Protein AF-A0A3N8FSU1-F1 (afdb_monomer)

Radius of gyration: 19.48 Å; Cα contacts (8 Å, |Δi|>4): 369; chains: 1; bounding box: 40×38×64 Å

pLDDT: mean 91.89, std 11.6, range [39.78, 98.88]

Structure (mmCIF, N/CA/C/O backbone):
data_AF-A0A3N8FSU1-F1
#
_entry.id   AF-A0A3N8FSU1-F1
#
loop_
_atom_site.group_PDB
_atom_site.id
_atom_site.type_symbol
_atom_site.label_atom_id
_atom_site.label_alt_id
_atom_site.label_comp_id
_atom_site.label_asym_id
_atom_site.label_entity_id
_atom_site.label_seq_id
_atom_site.pdbx_PDB_ins_code
_atom_site.Cartn_x
_atom_site.Cartn_y
_atom_site.Cartn_z
_atom_site.occupancy
_atom_site.B_iso_or_equiv
_atom_site.auth_seq_id
_atom_site.auth_comp_id
_atom_site.auth_asym_id
_atom_site.auth_atom_id
_atom_site.pdbx_PDB_model_num
ATOM 1 N N . MET A 1 1 ? -17.462 15.036 1.387 1.00 96.31 1 MET A N 1
ATOM 2 C CA . MET A 1 1 ? -16.362 14.296 0.731 1.00 96.31 1 MET A CA 1
ATOM 3 C C . MET A 1 1 ? -16.755 13.910 -0.691 1.00 96.31 1 MET A C 1
ATOM 5 O O . MET A 1 1 ? -17.899 13.519 -0.886 1.00 96.31 1 MET A O 1
ATOM 9 N N . ARG A 1 2 ? -15.842 14.005 -1.669 1.00 97.50 2 ARG A N 1
ATOM 10 C CA . ARG A 1 2 ? -16.008 13.385 -2.999 1.00 97.50 2 ARG A CA 1
ATOM 11 C C . ARG A 1 2 ? -15.334 12.015 -3.010 1.00 97.50 2 ARG A C 1
ATOM 13 O O . ARG A 1 2 ? -14.252 11.876 -2.447 1.00 97.50 2 ARG A O 1
ATOM 20 N N . TYR A 1 3 ? -15.951 11.039 -3.673 1.00 98.06 3 TYR A N 1
ATOM 21 C CA . TYR A 1 3 ? -15.395 9.695 -3.840 1.00 98.06 3 TYR A CA 1
ATOM 22 C C . TYR A 1 3 ? -15.077 9.431 -5.309 1.00 98.06 3 TYR A C 1
ATOM 24 O O . TYR A 1 3 ? -15.878 9.748 -6.190 1.00 98.06 3 TYR A O 1
ATOM 32 N N . ARG A 1 4 ? -13.906 8.856 -5.579 1.00 96.88 4 ARG A N 1
ATOM 33 C CA . ARG A 1 4 ? -13.397 8.597 -6.931 1.00 96.88 4 ARG A CA 1
ATOM 34 C C . ARG A 1 4 ? -13.002 7.135 -7.055 1.00 96.88 4 ARG A C 1
ATOM 36 O O . ARG A 1 4 ? -12.568 6.528 -6.081 1.00 96.88 4 ARG A O 1
ATOM 43 N N . ARG A 1 5 ? -13.154 6.569 -8.252 1.00 96.62 5 ARG A N 1
ATOM 44 C CA . ARG A 1 5 ? -12.634 5.225 -8.526 1.00 96.62 5 ARG A CA 1
ATOM 45 C C . ARG A 1 5 ? -11.111 5.232 -8.453 1.00 96.62 5 ARG A C 1
ATOM 47 O O . ARG A 1 5 ? -10.481 6.167 -8.950 1.00 96.62 5 ARG A O 1
ATOM 54 N N . LEU A 1 6 ? -10.541 4.190 -7.859 1.00 95.31 6 LEU A N 1
ATOM 55 C CA . LEU A 1 6 ? -9.102 3.986 -7.835 1.00 95.31 6 LEU A CA 1
ATOM 56 C C . LEU A 1 6 ? -8.651 3.389 -9.170 1.00 95.31 6 LEU A C 1
ATOM 58 O O . LEU A 1 6 ? -8.835 2.196 -9.431 1.00 95.31 6 LEU A O 1
ATOM 62 N N . GLY A 1 7 ? -8.115 4.242 -10.040 1.00 89.75 7 GLY A N 1
ATOM 63 C CA . GLY A 1 7 ? -7.755 3.855 -11.400 1.00 89.75 7 GLY A CA 1
ATOM 64 C C . GLY A 1 7 ? -8.957 3.284 -12.159 1.00 89.75 7 GLY A C 1
ATOM 65 O O . GLY A 1 7 ? -10.044 3.866 -12.165 1.00 89.75 7 GLY A O 1
ATOM 66 N N . ARG A 1 8 ? -8.764 2.123 -12.794 1.00 89.56 8 ARG A N 1
ATOM 67 C CA . ARG A 1 8 ? -9.820 1.389 -13.516 1.00 89.56 8 ARG A CA 1
ATOM 68 C C . ARG A 1 8 ? -10.568 0.370 -12.637 1.00 89.56 8 ARG A C 1
ATOM 70 O O . ARG A 1 8 ? -11.430 -0.338 -13.148 1.00 89.56 8 ARG A O 1
ATOM 77 N N . SER A 1 9 ? -10.256 0.282 -11.341 1.00 94.69 9 SER A N 1
ATOM 78 C CA . SER A 1 9 ? -10.929 -0.650 -10.427 1.00 94.69 9 SER A CA 1
ATOM 79 C C . SER A 1 9 ? -12.352 -0.192 -10.065 1.00 94.69 9 SER A C 1
ATOM 81 O O . SER A 1 9 ? -12.744 0.958 -10.287 1.00 94.69 9 SER A O 1
ATOM 83 N N . GLY A 1 10 ? -13.135 -1.104 -9.480 1.00 96.50 10 GLY A N 1
ATOM 84 C CA . GLY A 1 10 ? -14.444 -0.786 -8.900 1.00 96.50 10 GLY A CA 1
ATOM 85 C C . GLY A 1 10 ? -14.368 -0.096 -7.532 1.00 96.50 10 GLY A C 1
ATOM 86 O O . GLY A 1 10 ? -15.385 0.404 -7.055 1.00 96.50 10 GLY A O 1
ATOM 87 N N . LEU A 1 11 ? -13.185 -0.052 -6.906 1.00 97.19 11 LEU A N 1
ATOM 88 C CA . LEU A 1 11 ? -12.988 0.495 -5.567 1.00 97.19 11 LEU A CA 1
ATOM 89 C C . LEU A 1 11 ? -13.128 2.020 -5.575 1.00 97.19 11 LEU A C 1
ATOM 91 O O . LEU A 1 11 ? -12.488 2.696 -6.380 1.00 97.19 11 LEU A O 1
ATOM 95 N N . GLN A 1 12 ? -13.940 2.571 -4.670 1.00 97.75 12 GLN A N 1
ATOM 96 C CA . GLN A 1 12 ? -14.088 4.017 -4.502 1.00 97.75 12 GLN A CA 1
ATOM 97 C C . GLN A 1 12 ? -13.378 4.506 -3.241 1.00 97.75 12 GLN A C 1
ATOM 99 O O . GLN A 1 12 ? -13.685 4.067 -2.132 1.00 97.75 12 GLN A O 1
ATOM 104 N N . ILE A 1 13 ? -12.473 5.467 -3.415 1.00 97.94 13 ILE A N 1
ATOM 105 C CA . ILE A 1 13 ? -11.724 6.097 -2.326 1.00 97.94 13 ILE A CA 1
ATOM 106 C C . ILE A 1 13 ? -12.128 7.564 -2.183 1.00 97.94 13 ILE A C 1
ATOM 108 O O . ILE A 1 13 ? -12.541 8.205 -3.156 1.00 97.94 13 ILE A O 1
ATOM 112 N N . SER A 1 14 ? -12.027 8.107 -0.976 1.00 98.44 14 SER A N 1
ATOM 113 C CA . SER A 1 14 ? -12.178 9.537 -0.726 1.00 98.44 14 SER A CA 1
ATOM 114 C C . SER A 1 14 ? -11.083 10.339 -1.439 1.00 98.44 14 SER A C 1
ATOM 116 O O . SER A 1 14 ? -9.940 9.902 -1.532 1.00 98.44 14 SER A O 1
ATOM 118 N N . GLU A 1 15 ? -11.423 11.534 -1.935 1.00 96.81 15 GLU A N 1
ATOM 119 C CA . GLU A 1 15 ? -10.479 12.430 -2.632 1.00 96.81 15 GLU A CA 1
ATOM 120 C C . GLU A 1 15 ? -9.274 12.824 -1.757 1.00 96.81 15 GLU A C 1
ATOM 122 O O . GLU A 1 15 ? -8.202 13.117 -2.277 1.00 96.81 15 GLU A O 1
ATOM 127 N N . LEU A 1 16 ? -9.441 12.770 -0.433 1.00 97.56 16 LEU A N 1
ATOM 128 C CA . LEU A 1 16 ? -8.369 12.865 0.552 1.00 97.56 16 LEU A CA 1
ATOM 129 C C . LEU A 1 16 ? -8.279 11.565 1.349 1.00 97.56 16 LEU A C 1
ATOM 131 O O . LEU A 1 16 ? -9.297 10.939 1.640 1.00 97.56 16 LEU A O 1
ATOM 135 N N . SER A 1 17 ? -7.061 11.186 1.719 1.00 97.38 17 SER A N 1
ATOM 136 C CA . SER A 1 17 ? -6.752 10.003 2.531 1.00 97.38 17 SER A CA 1
ATOM 137 C C . SER A 1 17 ? -5.871 10.411 3.706 1.00 97.38 17 SER A C 1
ATOM 139 O O . SER A 1 17 ? -5.206 11.446 3.639 1.00 97.38 17 SER A O 1
ATOM 141 N N . LEU A 1 18 ? -5.860 9.617 4.774 1.00 97.50 18 LEU A N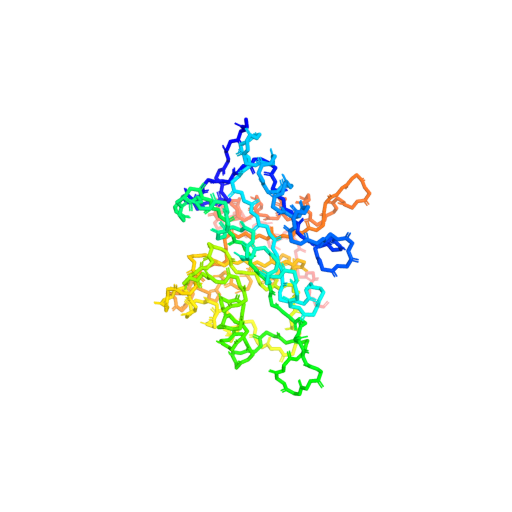 1
ATOM 142 C CA . LEU A 1 18 ? -5.028 9.888 5.947 1.00 97.50 18 LEU A CA 1
ATOM 143 C C . LEU A 1 18 ? -3.885 8.870 6.028 1.00 97.50 18 LEU A C 1
ATOM 145 O O . LEU A 1 18 ? -4.128 7.682 6.222 1.00 97.50 18 LEU A O 1
ATOM 149 N N . GLY A 1 19 ? -2.648 9.345 5.886 1.00 94.38 19 GLY A N 1
ATOM 150 C CA . GLY A 1 19 ? -1.438 8.543 6.074 1.00 94.38 19 GLY A CA 1
ATOM 151 C C . GLY A 1 19 ? -0.885 8.649 7.497 1.00 94.38 19 GLY A C 1
ATOM 152 O O . GLY A 1 19 ? -1.036 9.682 8.150 1.00 94.38 19 GLY A O 1
ATOM 153 N N . SER A 1 20 ? -0.212 7.600 7.968 1.00 87.75 20 SER A N 1
ATOM 154 C CA . SER A 1 20 ? 0.368 7.526 9.321 1.00 87.75 20 SER A CA 1
ATOM 155 C C . SER A 1 20 ? 1.874 7.820 9.397 1.00 87.75 20 SER A C 1
ATOM 157 O O . SER A 1 20 ? 2.471 7.722 10.474 1.00 87.75 20 SER A O 1
ATOM 159 N N . TRP A 1 21 ? 2.515 8.147 8.267 1.00 80.38 21 TRP A N 1
ATOM 160 C CA . TRP A 1 21 ? 3.958 8.396 8.209 1.00 80.38 21 TRP A CA 1
ATOM 161 C C . TRP A 1 21 ? 4.367 9.562 9.123 1.00 80.38 21 TRP A C 1
ATOM 163 O O . TRP A 1 21 ? 3.682 10.582 9.184 1.00 80.38 21 TRP A O 1
ATOM 173 N N . VAL A 1 22 ? 5.494 9.399 9.830 1.00 74.12 22 VAL A N 1
ATOM 174 C CA . VAL A 1 22 ? 6.079 10.314 10.839 1.00 74.12 22 VAL A CA 1
ATOM 175 C C . VAL A 1 22 ? 5.239 10.514 12.104 1.00 74.12 22 VAL A C 1
ATOM 177 O O . VAL A 1 22 ? 5.809 10.658 13.181 1.00 74.12 22 VAL A O 1
ATOM 180 N N . THR A 1 23 ? 3.915 10.497 12.014 1.00 74.69 23 THR A N 1
ATOM 181 C CA . THR A 1 23 ? 3.035 10.841 13.131 1.00 74.69 23 THR A CA 1
ATOM 182 C C . THR A 1 23 ? 2.888 9.680 14.112 1.00 74.69 23 THR A C 1
ATOM 184 O O . THR A 1 23 ? 3.250 9.808 15.284 1.00 74.69 23 THR A O 1
ATOM 187 N N . TYR A 1 24 ? 2.393 8.530 13.658 1.00 75.62 24 TYR A N 1
ATOM 188 C CA . TYR A 1 24 ? 1.984 7.447 14.555 1.00 75.62 24 TYR A CA 1
ATOM 189 C C . TYR A 1 24 ? 3.202 6.676 15.074 1.00 75.62 24 TYR A C 1
ATOM 191 O O . TYR A 1 24 ? 4.024 6.189 14.301 1.00 75.62 24 TYR A O 1
ATOM 199 N N . GLY A 1 25 ? 3.319 6.572 16.401 1.00 58.50 25 GLY A N 1
ATOM 200 C CA . GLY A 1 25 ? 4.414 5.874 17.086 1.00 58.50 25 GLY A CA 1
ATOM 201 C C . GLY A 1 25 ? 5.625 6.746 17.418 1.00 58.50 25 GLY A C 1
ATOM 202 O O . GLY A 1 25 ? 6.295 6.464 18.405 1.00 58.50 25 GLY A O 1
ATOM 203 N N . ASN A 1 26 ? 5.859 7.831 16.671 1.00 64.88 26 ASN A N 1
ATOM 204 C CA . ASN A 1 26 ? 6.939 8.781 16.969 1.00 64.88 26 ASN A CA 1
ATOM 205 C C . ASN A 1 26 ? 6.438 10.035 17.702 1.00 64.88 26 ASN A C 1
ATOM 207 O O . ASN A 1 26 ? 7.094 10.508 18.623 1.00 64.88 26 ASN A O 1
ATOM 211 N N . GLN A 1 27 ? 5.296 10.592 17.284 1.00 66.62 27 GLN A N 1
ATOM 212 C CA . GLN A 1 27 ? 4.757 11.861 17.804 1.00 66.62 27 GLN A CA 1
ATOM 213 C C . GLN A 1 27 ? 3.343 11.719 18.378 1.00 66.62 27 GLN A C 1
ATOM 215 O O . GLN A 1 27 ? 2.905 12.542 19.177 1.00 66.62 27 GLN A O 1
ATOM 220 N N . VAL A 1 28 ? 2.621 10.686 17.947 1.00 74.62 28 VAL A N 1
ATOM 221 C CA . VAL A 1 28 ? 1.198 10.477 18.207 1.00 74.62 28 VAL A CA 1
ATOM 222 C C . VAL A 1 28 ? 1.008 9.114 18.863 1.00 74.62 28 VAL A C 1
ATOM 224 O O . VAL A 1 28 ? 1.408 8.084 18.308 1.00 74.62 28 VAL A O 1
ATOM 227 N N . ASP A 1 29 ? 0.392 9.126 20.046 1.00 80.25 29 ASP A N 1
ATOM 228 C CA . ASP A 1 29 ? -0.021 7.929 20.776 1.00 80.25 29 ASP A CA 1
ATOM 229 C C . ASP A 1 29 ? -1.354 7.364 20.247 1.00 80.25 29 ASP A C 1
ATOM 231 O O . ASP A 1 29 ? -1.999 7.920 19.355 1.00 80.25 29 ASP A O 1
ATOM 235 N N . GLN A 1 30 ? -1.791 6.236 20.810 1.00 83.69 30 GLN A N 1
ATOM 236 C CA . GLN A 1 30 ? -3.029 5.570 20.403 1.00 83.69 30 GLN A CA 1
ATOM 237 C C . GLN A 1 30 ? -4.273 6.467 20.526 1.00 83.69 30 GLN A C 1
ATOM 239 O O . GLN A 1 30 ? -5.173 6.387 19.685 1.00 83.69 30 GLN A O 1
ATOM 244 N N . ARG A 1 31 ? -4.349 7.314 21.560 1.00 88.94 31 ARG A N 1
ATOM 245 C CA . ARG A 1 31 ? -5.521 8.159 21.814 1.00 88.94 31 ARG A CA 1
ATOM 246 C C . ARG A 1 31 ? -5.645 9.222 20.731 1.00 88.94 31 ARG A C 1
ATOM 248 O O . ARG A 1 31 ? -6.715 9.368 20.143 1.00 88.94 31 ARG A O 1
ATOM 255 N N . VAL A 1 32 ? -4.551 9.919 20.439 1.00 90.19 32 VAL A N 1
ATOM 256 C CA . VAL A 1 32 ? -4.543 10.963 19.411 1.00 90.19 32 VAL A CA 1
ATOM 257 C C . VAL A 1 32 ? -4.719 10.347 18.018 1.00 90.19 32 VAL A C 1
ATOM 259 O O . VAL A 1 32 ? -5.480 10.880 17.215 1.00 90.19 32 VAL A O 1
ATOM 262 N N . ALA A 1 33 ? -4.133 9.174 17.742 1.00 91.44 33 ALA A N 1
ATOM 263 C CA . ALA A 1 33 ? -4.379 8.453 16.490 1.00 91.44 33 ALA A CA 1
ATOM 264 C C . ALA A 1 33 ? -5.873 8.135 16.296 1.00 91.44 33 ALA A C 1
ATOM 266 O O . ALA A 1 33 ? -6.425 8.383 15.224 1.00 91.44 33 ALA A O 1
ATOM 267 N N . ARG A 1 34 ? -6.554 7.657 17.347 1.00 95.12 34 ARG A N 1
ATOM 268 C CA . ARG A 1 34 ? -8.007 7.425 17.335 1.00 95.12 34 ARG A CA 1
ATOM 269 C C . ARG A 1 34 ? -8.792 8.703 17.035 1.00 95.12 34 ARG A C 1
ATOM 271 O O . ARG A 1 34 ? -9.714 8.657 16.226 1.00 95.12 34 ARG A O 1
ATOM 278 N N . GLU A 1 35 ? -8.450 9.818 17.677 1.00 96.12 35 GLU A N 1
ATOM 279 C CA . GLU A 1 35 ? -9.107 11.116 17.455 1.00 96.12 35 GLU A CA 1
ATOM 280 C C . GLU A 1 35 ? -8.916 11.608 16.012 1.00 96.12 35 GLU A C 1
ATOM 282 O O . GLU A 1 35 ? -9.882 12.024 15.374 1.00 96.12 35 GLU A O 1
ATOM 287 N N . CYS A 1 36 ? -7.706 11.483 15.457 1.00 96.19 36 CYS A N 1
ATOM 288 C CA . CYS A 1 36 ? -7.426 11.827 14.063 1.00 96.19 36 CYS A CA 1
ATOM 289 C C . CYS A 1 36 ? -8.215 10.957 13.076 1.00 96.19 36 CYS A C 1
ATOM 291 O O . CYS A 1 36 ? -8.805 11.487 12.134 1.00 96.19 36 CYS A O 1
ATOM 293 N N . LEU A 1 37 ? -8.242 9.635 13.288 1.00 97.06 37 LEU A N 1
ATOM 294 C CA . LEU A 1 37 ? -9.023 8.715 12.460 1.00 97.06 37 LEU A CA 1
ATOM 295 C C . LEU A 1 37 ? -10.509 9.086 12.505 1.00 97.06 37 LEU A C 1
ATOM 297 O O . LEU A 1 37 ? -11.131 9.208 11.450 1.00 97.06 37 LEU A O 1
ATOM 301 N N . ALA A 1 38 ? -11.063 9.309 13.702 1.00 97.94 38 ALA A N 1
ATOM 302 C CA . ALA A 1 38 ? -12.457 9.705 13.883 1.00 97.94 38 ALA A CA 1
ATOM 303 C C . ALA A 1 38 ? -12.788 11.003 13.145 1.00 97.94 38 ALA A C 1
ATOM 305 O O . ALA A 1 38 ? -13.690 11.014 12.312 1.00 97.94 38 ALA A O 1
ATOM 306 N N . ALA A 1 39 ? -11.996 12.056 13.355 1.00 98.19 39 ALA A N 1
ATOM 307 C CA . ALA A 1 39 ? -12.204 13.340 12.694 1.00 98.19 39 ALA A CA 1
ATOM 308 C C . ALA A 1 39 ? -12.130 13.227 11.160 1.00 98.19 39 ALA A C 1
ATOM 310 O O . ALA A 1 39 ? -12.957 13.799 10.446 1.00 98.19 39 ALA A O 1
ATOM 311 N N . ALA A 1 40 ? -11.172 12.455 10.634 1.00 98.00 40 ALA A N 1
ATOM 312 C CA . ALA A 1 40 ? -11.074 12.200 9.200 1.00 98.00 40 ALA A CA 1
ATOM 313 C C . ALA A 1 40 ? -12.308 11.447 8.677 1.00 98.00 40 ALA A C 1
ATOM 315 O O . ALA A 1 40 ? -12.851 11.798 7.623 1.00 98.00 40 ALA A O 1
ATOM 316 N N . ARG A 1 41 ? -12.782 10.437 9.417 1.00 98.06 41 ARG A N 1
ATOM 317 C CA . ARG A 1 41 ? -13.954 9.642 9.041 1.00 98.06 41 ARG A CA 1
ATOM 318 C C . ARG A 1 41 ? -15.241 10.456 9.063 1.00 98.06 41 ARG A C 1
ATOM 320 O O . ARG A 1 41 ? -16.014 10.339 8.113 1.00 98.06 41 ARG A O 1
ATOM 327 N N . ASP A 1 42 ? -15.425 11.310 10.065 1.00 98.19 42 ASP A N 1
ATOM 328 C CA . ASP A 1 42 ? -16.560 12.234 10.175 1.00 98.19 42 ASP A CA 1
ATOM 329 C C . ASP A 1 42 ? -16.583 13.232 9.005 1.00 98.19 42 ASP A C 1
ATOM 331 O O . ASP A 1 42 ? -17.644 13.560 8.472 1.00 98.19 42 ASP A O 1
ATOM 335 N N . ALA A 1 43 ? -15.408 13.640 8.509 1.00 98.44 43 ALA A N 1
ATOM 336 C CA . ALA A 1 43 ? -15.273 14.437 7.285 1.00 98.44 43 ALA A CA 1
ATOM 337 C C . ALA A 1 43 ? -15.491 13.629 5.982 1.00 98.44 43 ALA A C 1
ATOM 339 O O . ALA A 1 43 ? -15.504 14.191 4.879 1.00 98.44 43 ALA A O 1
ATOM 340 N N . GLY A 1 44 ? -15.681 12.312 6.089 1.00 98.38 44 GLY A N 1
ATOM 341 C CA . GLY A 1 44 ? -15.973 11.383 5.001 1.00 98.38 44 GLY A CA 1
ATOM 342 C C . GLY A 1 44 ? -14.760 10.647 4.422 1.00 98.38 44 GLY A C 1
ATOM 343 O O . GLY A 1 44 ? -14.936 9.908 3.452 1.00 98.38 44 GLY A O 1
ATOM 344 N N . VAL A 1 45 ? -13.552 10.797 4.978 1.00 98.69 45 VAL A N 1
ATOM 345 C CA . VAL A 1 45 ? -12.385 9.999 4.554 1.00 98.69 45 VAL A CA 1
ATOM 346 C C . VAL A 1 45 ? -12.686 8.518 4.768 1.00 98.69 45 VAL A C 1
ATOM 348 O O . VAL A 1 45 ? -13.202 8.141 5.816 1.00 98.69 45 VAL A O 1
ATOM 351 N N . ASN A 1 46 ? -12.400 7.676 3.776 1.00 98.56 46 ASN A N 1
ATOM 352 C CA . ASN A 1 46 ? -12.558 6.228 3.904 1.00 98.56 46 ASN A CA 1
ATOM 353 C C . ASN A 1 46 ? -11.253 5.456 3.714 1.00 98.56 46 ASN A C 1
ATOM 355 O O . ASN A 1 46 ? -11.285 4.249 3.899 1.00 98.56 46 ASN A O 1
ATOM 359 N N . PHE A 1 47 ? -10.144 6.108 3.357 1.00 98.69 47 PHE A N 1
ATOM 360 C CA . PHE A 1 47 ? -8.879 5.438 3.072 1.00 98.69 47 PHE A CA 1
ATOM 361 C C . PHE A 1 47 ? -7.768 5.879 4.029 1.00 98.69 47 PHE A C 1
ATOM 363 O O . PHE A 1 47 ? -7.488 7.075 4.176 1.00 98.69 47 PHE A O 1
ATOM 370 N N . PHE A 1 48 ? -7.157 4.887 4.678 1.00 98.69 48 PHE A N 1
ATOM 371 C CA . PHE A 1 48 ? -6.138 5.042 5.710 1.00 98.69 48 PHE A CA 1
ATOM 372 C C . PHE A 1 48 ? -4.879 4.269 5.320 1.00 98.69 48 PHE A C 1
ATOM 374 O O . PHE A 1 48 ? -4.925 3.055 5.121 1.00 98.69 48 PHE A O 1
ATOM 381 N N . ASP A 1 49 ? -3.759 4.975 5.206 1.00 98.69 49 ASP A N 1
ATOM 382 C CA . ASP A 1 49 ? -2.519 4.433 4.653 1.00 98.69 49 ASP A CA 1
ATOM 383 C C . ASP A 1 49 ? -1.425 4.281 5.715 1.00 98.69 49 ASP A C 1
ATOM 385 O O . ASP A 1 49 ? -1.199 5.168 6.543 1.00 98.69 49 ASP A O 1
ATOM 389 N N . ASN A 1 50 ? -0.747 3.134 5.687 1.00 98.44 50 ASN A N 1
ATOM 390 C CA . ASN A 1 50 ? 0.331 2.776 6.605 1.00 98.44 50 ASN A CA 1
ATOM 391 C C . ASN A 1 50 ? 1.479 2.078 5.857 1.00 98.44 50 ASN A C 1
ATOM 393 O O . ASN A 1 50 ? 1.407 1.921 4.642 1.00 98.44 50 ASN A O 1
ATOM 397 N N . ALA A 1 51 ? 2.552 1.681 6.537 1.00 98.50 51 ALA A N 1
ATOM 398 C CA . ALA A 1 51 ? 3.606 0.814 6.002 1.00 98.50 51 ALA A CA 1
ATOM 399 C C . ALA A 1 51 ? 4.257 0.021 7.137 1.00 98.50 51 ALA A C 1
ATOM 401 O O . ALA A 1 51 ? 4.321 0.528 8.258 1.00 98.50 51 ALA A O 1
ATOM 402 N N . GLU A 1 52 ? 4.823 -1.159 6.852 1.00 98.12 52 GLU A N 1
ATOM 403 C CA . GLU A 1 52 ? 5.418 -1.973 7.922 1.00 98.12 52 GLU A CA 1
ATOM 404 C C . GLU A 1 52 ? 6.534 -1.229 8.656 1.00 98.12 52 GLU A C 1
ATOM 406 O O . GLU A 1 52 ? 6.620 -1.273 9.876 1.00 98.12 52 GLU A O 1
ATOM 411 N N . VAL A 1 53 ? 7.360 -0.482 7.921 1.00 97.12 53 VAL A N 1
ATOM 412 C CA . VAL A 1 53 ? 8.561 0.151 8.476 1.00 97.12 53 VAL A CA 1
ATOM 413 C C . VAL A 1 53 ? 8.240 1.354 9.364 1.00 97.12 53 VAL A C 1
ATOM 415 O O . VAL A 1 53 ? 9.087 1.804 10.136 1.00 97.12 53 VAL A O 1
ATOM 418 N N . TYR A 1 54 ? 7.034 1.923 9.269 1.00 96.88 54 TYR A N 1
ATOM 419 C CA . TYR A 1 54 ? 6.712 3.157 9.981 1.00 96.88 54 TYR A CA 1
ATOM 420 C C . TYR A 1 54 ? 6.785 2.940 11.496 1.00 96.88 54 TYR A C 1
ATOM 422 O O . TYR A 1 54 ? 6.039 2.144 12.073 1.00 96.88 54 TYR A O 1
ATOM 430 N N . ALA A 1 55 ? 7.720 3.662 12.125 1.00 94.44 55 ALA A N 1
ATOM 431 C CA . ALA A 1 55 ? 8.089 3.503 13.531 1.00 94.44 55 ALA A CA 1
ATOM 432 C C . ALA A 1 55 ? 8.416 2.039 13.908 1.00 94.44 55 ALA A C 1
ATOM 434 O O . ALA A 1 55 ? 8.002 1.560 14.961 1.00 94.44 55 ALA A O 1
ATOM 435 N N . GLY A 1 56 ? 9.101 1.298 13.026 1.00 95.25 56 GLY A N 1
ATOM 436 C CA . GLY A 1 56 ? 9.502 -0.093 13.279 1.00 95.25 56 GLY A CA 1
ATOM 437 C C . GLY A 1 56 ? 8.317 -1.044 13.488 1.00 95.25 56 GLY A C 1
ATOM 438 O O . GLY A 1 56 ? 8.374 -1.923 14.343 1.00 95.25 56 GLY A O 1
ATOM 439 N N . GLY A 1 57 ? 7.214 -0.836 12.763 1.00 96.56 57 GLY A N 1
ATOM 440 C CA . GLY A 1 57 ? 5.970 -1.602 12.904 1.00 96.56 57 GLY A CA 1
ATOM 441 C C . GLY A 1 57 ? 4.989 -1.007 13.909 1.00 96.56 57 GLY A C 1
ATOM 442 O O . GLY A 1 57 ? 3.805 -1.353 13.889 1.00 96.56 57 GLY A O 1
ATOM 443 N N . LYS A 1 58 ? 5.421 -0.063 14.756 1.00 96.44 58 LYS A N 1
ATOM 444 C CA . LYS A 1 58 ? 4.557 0.491 15.804 1.00 96.44 58 LYS A CA 1
ATOM 445 C C . LYS A 1 58 ? 3.369 1.277 15.252 1.00 96.44 58 LYS A C 1
ATOM 447 O O . LYS A 1 58 ? 2.300 1.282 15.862 1.00 96.44 58 LYS A O 1
ATOM 452 N N . SER A 1 59 ? 3.532 1.910 14.090 1.00 96.94 59 SER A N 1
ATOM 453 C CA . SER A 1 59 ? 2.455 2.659 13.438 1.00 96.94 59 SER A CA 1
ATOM 454 C C . SER A 1 59 ? 1.263 1.766 13.069 1.00 96.94 59 SER A C 1
ATOM 456 O O . SER A 1 59 ? 0.108 2.165 13.233 1.00 96.94 59 SER A O 1
ATOM 458 N N . GLU A 1 60 ? 1.516 0.536 12.615 1.00 98.56 60 GLU A N 1
ATOM 459 C CA . GLU A 1 60 ? 0.463 -0.439 12.306 1.00 98.56 60 GLU A CA 1
ATOM 460 C C . GLU A 1 60 ? -0.258 -0.919 13.566 1.00 98.56 60 GLU A C 1
ATOM 462 O O . GLU A 1 60 ? -1.485 -1.002 13.565 1.00 98.56 60 GLU A O 1
ATOM 467 N N . GLU A 1 61 ? 0.472 -1.164 14.659 1.00 98.00 61 GLU A N 1
ATOM 468 C CA . GLU A 1 61 ? -0.136 -1.529 15.946 1.00 98.00 61 GLU A CA 1
ATOM 469 C C . GLU A 1 61 ? -1.074 -0.434 16.460 1.00 98.00 61 GLU A C 1
ATOM 471 O O . GLU A 1 61 ? -2.201 -0.716 16.867 1.00 98.00 61 GLU A O 1
ATOM 476 N N . ILE A 1 62 ? -0.622 0.822 16.413 1.00 96.94 62 ILE A N 1
ATOM 477 C CA . ILE A 1 62 ? -1.401 1.982 16.855 1.00 96.94 62 ILE A CA 1
ATOM 478 C C . ILE A 1 62 ? -2.668 2.135 16.014 1.00 96.94 62 ILE A C 1
ATOM 480 O O . ILE A 1 62 ? -3.760 2.272 16.570 1.00 96.94 62 ILE A O 1
ATOM 484 N N . MET A 1 63 ? -2.544 2.071 14.684 1.00 97.88 63 MET A N 1
ATOM 485 C CA . MET A 1 63 ? -3.695 2.167 13.786 1.00 97.88 63 MET A CA 1
ATOM 486 C C . MET A 1 63 ? -4.676 1.010 14.011 1.00 97.88 63 MET A C 1
ATOM 488 O O . MET A 1 63 ? -5.876 1.251 14.124 1.00 97.88 63 MET A O 1
ATOM 492 N N . GLY A 1 64 ? -4.183 -0.224 14.143 1.00 98.12 64 GLY A N 1
ATOM 493 C CA . GLY A 1 64 ? -5.017 -1.399 14.395 1.00 98.12 64 GLY A CA 1
ATOM 494 C C . GLY A 1 64 ? -5.795 -1.306 15.707 1.00 98.12 64 GLY A C 1
ATOM 495 O O . GLY A 1 64 ? -7.006 -1.527 15.748 1.00 98.12 64 GLY A O 1
ATOM 496 N N . GLN A 1 65 ? -5.125 -0.895 16.787 1.00 97.94 65 GLN A N 1
ATOM 497 C CA . GLN A 1 65 ? -5.768 -0.675 18.083 1.00 97.94 65 GLN A CA 1
ATOM 498 C C . GLN A 1 65 ? -6.804 0.458 18.036 1.00 97.94 65 GLN A C 1
ATOM 500 O O . GLN A 1 65 ? -7.870 0.343 18.647 1.00 97.94 65 GLN A O 1
ATOM 505 N N . ALA A 1 66 ? -6.516 1.543 17.315 1.00 97.31 66 ALA A N 1
ATOM 506 C CA . ALA A 1 66 ? -7.437 2.661 17.161 1.00 97.31 66 ALA A CA 1
ATOM 507 C C . ALA A 1 66 ? -8.683 2.272 16.347 1.00 97.31 66 ALA A C 1
ATOM 509 O O . ALA A 1 66 ? -9.798 2.522 16.803 1.00 97.31 66 ALA A O 1
ATOM 510 N N . LEU A 1 67 ? -8.520 1.592 15.205 1.00 97.94 67 LEU A N 1
ATOM 511 C CA . LEU A 1 67 ? -9.631 1.082 14.387 1.00 97.94 67 LEU A CA 1
ATOM 512 C C . LEU A 1 67 ? -10.516 0.112 15.178 1.00 97.94 67 LEU A C 1
ATOM 514 O O . LEU A 1 67 ? -11.739 0.254 15.186 1.00 97.94 67 LEU A O 1
ATOM 518 N N . LYS A 1 68 ? -9.903 -0.821 15.917 1.00 97.75 68 LYS A N 1
ATOM 519 C CA . LYS A 1 68 ? -10.626 -1.746 16.798 1.00 97.75 68 LYS A CA 1
ATOM 520 C C . LYS A 1 68 ? -11.413 -1.013 17.884 1.00 97.75 68 LYS A C 1
ATOM 522 O O . LYS A 1 68 ? -12.555 -1.371 18.150 1.00 97.75 68 LYS A O 1
ATOM 527 N N . SER A 1 69 ? -10.829 0.024 18.487 1.00 97.75 69 SER A N 1
ATOM 528 C CA . SER A 1 69 ? -11.508 0.854 19.491 1.00 97.75 69 SER A CA 1
ATOM 529 C C . SER A 1 69 ? -12.657 1.682 18.908 1.00 97.75 69 SER A C 1
ATOM 531 O O . SER A 1 69 ? -13.629 1.935 19.616 1.00 97.75 69 SER A O 1
ATOM 533 N N . LEU A 1 70 ? -12.553 2.118 17.651 1.00 97.94 70 LEU A N 1
ATOM 534 C CA . LEU A 1 70 ? -13.608 2.860 16.956 1.00 97.94 70 LEU A CA 1
ATOM 535 C C . LEU A 1 70 ? -14.796 1.969 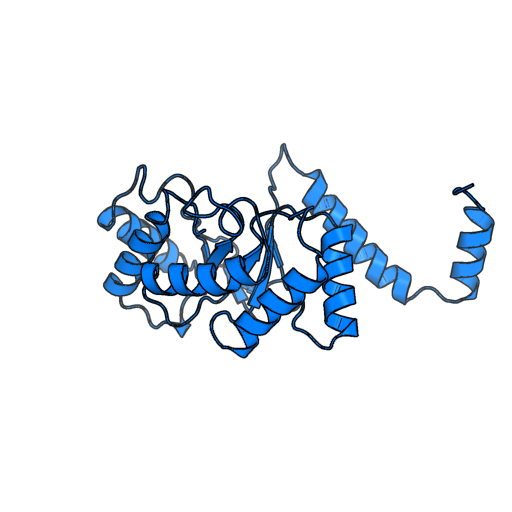16.575 1.00 97.94 70 LEU A C 1
ATOM 537 O O . LEU A 1 70 ? -15.905 2.476 16.428 1.00 97.94 70 LEU A O 1
ATOM 541 N N . GLY A 1 71 ? -14.580 0.657 16.436 1.00 97.94 71 GLY A N 1
ATOM 542 C CA . GLY A 1 71 ? -15.651 -0.317 16.218 1.00 97.94 71 GLY A CA 1
ATOM 543 C C . GLY A 1 71 ? -16.395 -0.137 14.893 1.00 97.94 71 GLY A C 1
ATOM 544 O O . GLY A 1 71 ? -17.546 -0.554 14.772 1.00 97.94 71 GLY A O 1
ATOM 545 N N . TRP A 1 72 ? -15.774 0.507 13.900 1.00 98.25 72 TRP A N 1
ATOM 546 C CA . TRP A 1 72 ? -16.393 0.686 12.591 1.00 98.25 72 TRP A CA 1
ATOM 547 C C . TRP A 1 72 ? -16.564 -0.656 11.874 1.00 98.25 72 TRP A C 1
ATOM 549 O O . TRP A 1 72 ? -15.664 -1.497 11.925 1.00 98.25 72 TRP A O 1
ATOM 559 N N . PRO A 1 73 ? -17.665 -0.858 11.128 1.00 98.06 73 PRO A N 1
ATOM 560 C CA . PRO A 1 73 ? -17.798 -2.027 10.269 1.00 98.06 73 PRO A CA 1
ATOM 561 C C . PRO A 1 73 ? -16.635 -2.088 9.271 1.00 98.06 73 PRO A C 1
ATOM 563 O O . PRO A 1 73 ? -16.389 -1.104 8.569 1.00 98.06 73 PRO A O 1
ATOM 566 N N . ARG A 1 74 ? -15.946 -3.234 9.162 1.00 97.88 74 ARG A N 1
ATOM 567 C CA . ARG A 1 74 ? -14.753 -3.405 8.303 1.00 97.88 74 ARG A CA 1
ATOM 568 C C . ARG A 1 74 ? -14.981 -2.987 6.847 1.00 97.88 74 ARG A C 1
ATOM 570 O O . ARG A 1 74 ? -14.089 -2.420 6.229 1.00 97.88 74 ARG A O 1
ATOM 577 N N . ILE A 1 75 ? -16.183 -3.230 6.324 1.00 97.62 75 ILE A N 1
ATOM 578 C CA . ILE A 1 75 ? -16.595 -2.870 4.957 1.00 97.62 75 ILE A CA 1
ATOM 579 C C . ILE A 1 75 ? -16.678 -1.351 4.719 1.00 97.62 75 ILE A C 1
ATOM 581 O O . ILE A 1 75 ? -16.722 -0.894 3.582 1.00 97.62 75 ILE A O 1
ATOM 585 N N . SER A 1 76 ? -16.744 -0.550 5.785 1.00 97.12 76 SER A N 1
ATOM 586 C CA . SER A 1 76 ? -16.989 0.893 5.699 1.00 97.12 76 SER A CA 1
ATOM 587 C C .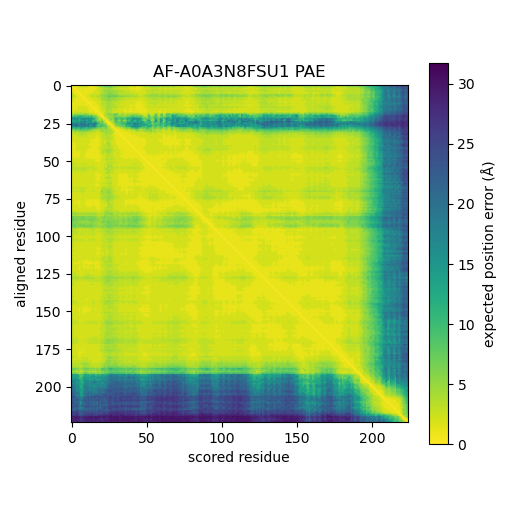 SER A 1 76 ? -15.725 1.736 5.507 1.00 97.12 76 SER A C 1
ATOM 589 O O . SER A 1 76 ? -15.841 2.951 5.327 1.00 97.12 76 SER A O 1
ATOM 591 N N . TYR A 1 77 ? -14.540 1.127 5.562 1.00 98.56 77 TYR A N 1
ATOM 592 C CA . TYR A 1 77 ? -13.255 1.804 5.411 1.00 98.56 77 TYR A CA 1
ATOM 593 C C . TYR A 1 77 ? -12.238 0.917 4.691 1.00 98.56 77 TYR A C 1
ATOM 595 O O . TYR A 1 77 ? -12.415 -0.293 4.579 1.00 98.56 77 TYR A O 1
ATOM 603 N N . LEU A 1 78 ? -11.175 1.556 4.217 1.00 98.81 78 LEU A N 1
ATOM 604 C CA . LEU A 1 78 ? -10.100 0.979 3.436 1.00 98.81 78 LEU A CA 1
ATOM 605 C C . LEU A 1 78 ? -8.772 1.187 4.163 1.00 98.81 78 LEU A C 1
ATOM 607 O O . LEU A 1 78 ? -8.502 2.287 4.652 1.00 98.81 78 LEU A O 1
ATOM 611 N N . VAL A 1 79 ? -7.938 0.154 4.198 1.00 98.88 79 VAL A N 1
ATOM 612 C CA . VAL A 1 79 ? -6.601 0.188 4.802 1.00 98.88 79 VAL A CA 1
ATOM 613 C C . VAL A 1 79 ? -5.562 -0.273 3.797 1.00 98.88 79 VAL A C 1
ATOM 615 O O . VAL A 1 79 ? -5.763 -1.285 3.119 1.00 98.88 79 VAL A O 1
ATOM 618 N N . SER A 1 80 ? -4.437 0.437 3.742 1.00 98.88 80 SER A N 1
ATOM 619 C CA . SER A 1 80 ? -3.235 -0.029 3.057 1.00 98.88 80 SER A CA 1
ATOM 620 C C . SER A 1 80 ? -2.044 -0.233 3.979 1.00 98.88 80 SER A C 1
ATOM 622 O O . SER A 1 80 ? -1.896 0.421 5.011 1.00 98.88 80 SER A O 1
ATOM 624 N N . THR A 1 81 ? -1.152 -1.125 3.549 1.00 98.88 81 THR A N 1
ATOM 625 C CA . THR A 1 81 ? 0.227 -1.193 4.041 1.00 98.88 81 THR A CA 1
ATOM 626 C C . THR A 1 81 ? 1.213 -1.345 2.879 1.00 98.88 81 THR A C 1
ATOM 628 O O . THR A 1 81 ? 0.805 -1.505 1.725 1.00 98.88 81 THR A O 1
ATOM 631 N N . LYS A 1 82 ? 2.516 -1.261 3.161 1.00 98.81 82 LYS A N 1
ATOM 632 C CA . LYS A 1 82 ? 3.593 -1.293 2.163 1.00 98.81 82 LYS A CA 1
ATOM 633 C C . LYS A 1 82 ? 4.808 -2.054 2.672 1.00 98.81 82 LYS A C 1
ATOM 635 O O . LYS A 1 82 ? 5.170 -1.914 3.843 1.00 98.81 82 LYS A O 1
ATOM 640 N N . PHE A 1 83 ? 5.483 -2.746 1.757 1.00 98.81 83 PHE A N 1
ATOM 641 C CA . PHE A 1 83 ? 6.652 -3.584 2.043 1.00 98.81 83 PHE A CA 1
ATOM 642 C C . PHE A 1 83 ? 7.852 -3.190 1.191 1.00 98.81 83 PHE A C 1
ATOM 644 O O . PHE A 1 83 ? 7.684 -2.900 0.007 1.00 98.81 83 PHE A O 1
ATOM 651 N N . PHE A 1 84 ? 9.032 -3.152 1.815 1.00 98.44 84 PHE A N 1
ATOM 652 C CA . PHE A 1 84 ? 10.357 -3.039 1.185 1.00 98.44 84 PHE A CA 1
ATOM 653 C C . PHE A 1 84 ? 11.444 -3.011 2.274 1.00 98.44 84 PHE A C 1
ATOM 655 O O . PHE A 1 84 ? 12.380 -3.808 2.279 1.00 98.44 84 PHE A O 1
ATOM 662 N N . TRP A 1 85 ? 11.298 -2.075 3.219 1.00 97.38 85 TRP A N 1
ATOM 663 C CA . TRP A 1 85 ? 12.153 -1.940 4.395 1.00 97.38 85 TRP A CA 1
ATOM 664 C C . TRP A 1 85 ? 11.620 -2.813 5.525 1.00 97.38 85 TRP A C 1
ATOM 666 O O . TRP A 1 85 ? 10.727 -2.401 6.261 1.00 97.38 85 TRP A O 1
ATOM 676 N N . GLY A 1 86 ? 12.200 -4.003 5.636 1.00 95.25 86 GLY A N 1
ATOM 677 C CA . GLY A 1 86 ? 12.064 -4.905 6.772 1.00 95.25 86 GLY A CA 1
ATOM 678 C C . GLY A 1 86 ? 12.063 -4.258 8.144 1.00 95.25 86 GLY A C 1
ATOM 679 O O . GLY A 1 86 ? 12.719 -3.245 8.374 1.00 95.25 86 GLY A O 1
ATOM 680 N N . LEU A 1 87 ? 11.477 -4.962 9.108 1.00 96.38 87 LEU A N 1
ATOM 681 C CA . LEU A 1 87 ? 11.684 -4.677 10.532 1.00 96.38 87 LEU A CA 1
ATOM 682 C C . LEU A 1 87 ? 13.033 -5.171 11.077 1.00 96.38 87 LEU A C 1
ATOM 684 O O . LEU A 1 87 ? 13.385 -4.853 12.210 1.00 96.38 87 LEU A O 1
ATOM 688 N N . ALA A 1 88 ? 13.768 -5.967 10.300 1.00 94.88 88 ALA A N 1
ATOM 689 C CA . ALA A 1 88 ? 15.064 -6.508 10.679 1.00 94.88 88 ALA A CA 1
ATOM 690 C C . ALA A 1 88 ? 16.044 -6.421 9.508 1.00 94.88 88 ALA A C 1
ATOM 692 O O . ALA A 1 88 ? 15.740 -6.871 8.403 1.00 94.88 88 ALA A O 1
ATOM 693 N N . GLU A 1 89 ? 17.239 -5.896 9.773 1.00 93.75 89 GLU A N 1
ATOM 694 C CA . GLU A 1 89 ? 18.342 -5.811 8.813 1.00 93.75 89 GLU A CA 1
ATOM 695 C C . GLU A 1 89 ? 19.045 -7.169 8.671 1.00 93.75 89 GLU A C 1
ATOM 697 O O . GLU A 1 89 ? 20.108 -7.422 9.234 1.00 93.75 89 GLU A O 1
ATOM 702 N N . ALA A 1 90 ? 18.411 -8.084 7.939 1.00 94.19 90 ALA A N 1
ATOM 703 C CA . ALA A 1 90 ? 18.918 -9.431 7.702 1.00 94.19 90 ALA A CA 1
ATOM 704 C C . ALA A 1 90 ? 18.628 -9.901 6.263 1.00 94.19 90 ALA A C 1
ATOM 706 O O . ALA A 1 90 ? 17.732 -9.361 5.600 1.00 94.19 90 ALA A O 1
ATOM 707 N N . PRO A 1 91 ? 19.345 -10.928 5.759 1.00 94.44 91 PRO A N 1
ATOM 708 C CA . PRO A 1 91 ? 19.088 -11.482 4.435 1.00 94.44 91 PRO A CA 1
ATOM 709 C C . PRO A 1 91 ? 17.621 -11.883 4.256 1.00 94.44 91 PRO A C 1
ATOM 711 O O . PRO A 1 91 ? 17.042 -12.561 5.110 1.00 94.44 91 PRO A O 1
ATOM 714 N N . ASN A 1 92 ? 17.040 -11.499 3.117 1.00 94.38 92 ASN A N 1
ATOM 715 C CA . ASN A 1 92 ? 15.628 -11.715 2.779 1.00 94.38 92 ASN A CA 1
ATOM 716 C C . ASN A 1 92 ? 14.629 -11.048 3.735 1.00 94.38 92 ASN A C 1
ATOM 718 O O . ASN A 1 92 ? 13.507 -11.535 3.871 1.00 94.38 92 ASN A O 1
ATOM 722 N N . GLN A 1 93 ? 15.039 -9.996 4.442 1.00 93.62 93 GLN A N 1
ATOM 723 C CA . GLN A 1 93 ? 14.164 -9.274 5.365 1.00 93.62 93 GLN A CA 1
ATOM 724 C C . GLN A 1 93 ? 14.172 -7.771 5.112 1.00 93.62 93 GLN A C 1
ATOM 726 O O . GLN A 1 93 ? 13.143 -7.155 5.323 1.00 93.62 93 GLN A O 1
ATOM 731 N N . TYR A 1 94 ? 15.268 -7.191 4.616 1.00 93.44 94 TYR A N 1
ATOM 732 C CA . TYR A 1 94 ? 15.415 -5.747 4.418 1.00 93.44 94 TYR A CA 1
ATOM 733 C C . TYR A 1 94 ? 15.799 -5.403 2.977 1.00 93.44 94 TYR A C 1
ATOM 735 O O . TYR A 1 94 ? 16.561 -6.147 2.361 1.00 93.44 94 TYR A O 1
ATOM 743 N N . HIS A 1 95 ? 15.290 -4.279 2.458 1.00 95.69 95 HIS A N 1
ATOM 744 C CA . HIS A 1 95 ? 15.515 -3.808 1.083 1.00 95.69 95 HIS A CA 1
ATOM 745 C C . HIS A 1 95 ? 15.206 -4.872 0.028 1.00 95.69 95 HIS A C 1
ATOM 747 O O . HIS A 1 95 ? 16.037 -5.170 -0.829 1.00 95.69 95 HIS A O 1
ATOM 753 N N . THR A 1 96 ? 14.030 -5.489 0.116 1.00 98.00 96 THR A N 1
ATOM 754 C CA . THR A 1 96 ? 13.675 -6.539 -0.834 1.00 98.00 96 THR A CA 1
ATOM 755 C C . THR A 1 96 ? 12.182 -6.612 -1.112 1.00 98.00 96 THR A C 1
ATOM 757 O O . THR A 1 96 ? 11.356 -6.237 -0.283 1.00 98.00 96 THR A O 1
ATOM 760 N N . LEU A 1 97 ? 11.840 -7.126 -2.287 1.00 98.62 97 LEU A N 1
ATOM 761 C CA . LEU A 1 97 ? 10.501 -7.552 -2.683 1.00 98.62 97 LEU A CA 1
ATOM 762 C C . LEU A 1 97 ? 10.475 -9.028 -3.090 1.00 98.62 97 LEU A C 1
ATOM 764 O O . LEU A 1 97 ? 9.590 -9.451 -3.839 1.00 98.62 97 LEU A O 1
ATOM 768 N N . ASN A 1 98 ? 11.433 -9.823 -2.607 1.00 98.06 98 ASN A N 1
ATOM 769 C CA . ASN A 1 98 ? 11.406 -11.256 -2.847 1.00 98.06 98 ASN A CA 1
ATOM 770 C C . ASN A 1 98 ? 10.191 -11.901 -2.176 1.00 98.06 98 ASN A C 1
ATOM 772 O O . ASN A 1 98 ? 9.643 -11.432 -1.169 1.00 98.06 98 ASN A O 1
ATOM 776 N N . ARG A 1 99 ? 9.773 -13.031 -2.731 1.00 98.56 99 ARG A N 1
ATOM 777 C CA . ARG A 1 99 ? 8.565 -13.743 -2.329 1.00 98.56 99 ARG A CA 1
ATOM 778 C C . ARG A 1 99 ? 8.598 -14.182 -0.867 1.00 98.56 99 ARG A C 1
ATOM 780 O O . ARG A 1 99 ? 7.564 -14.148 -0.198 1.00 98.56 99 ARG A O 1
ATOM 787 N N . LYS A 1 100 ? 9.764 -14.605 -0.361 1.00 98.25 100 LYS A N 1
ATOM 788 C CA . LYS A 1 100 ? 9.919 -15.049 1.034 1.00 98.25 100 LYS A CA 1
ATOM 789 C C . LYS A 1 100 ? 9.600 -13.903 1.987 1.00 98.25 100 LYS A C 1
ATOM 791 O O . LYS A 1 100 ? 8.818 -14.106 2.914 1.00 98.25 100 LYS A O 1
ATOM 796 N N . TYR A 1 101 ? 10.184 -12.733 1.756 1.00 98.62 101 TYR A N 1
ATOM 797 C CA . TYR A 1 101 ? 9.932 -11.540 2.550 1.00 98.62 101 TYR A CA 1
ATOM 798 C C . TYR A 1 101 ? 8.468 -11.125 2.454 1.00 98.62 101 TYR A C 1
ATOM 800 O O . TYR A 1 101 ? 7.784 -11.109 3.472 1.00 98.62 101 TYR A O 1
ATOM 808 N N . LEU A 1 102 ? 7.965 -10.894 1.238 1.00 98.75 102 LEU A N 1
ATOM 809 C CA . LEU A 1 102 ? 6.615 -10.385 1.006 1.00 98.75 102 LEU A CA 1
ATOM 810 C C . LEU A 1 102 ? 5.543 -11.237 1.700 1.00 98.75 102 LEU A C 1
ATOM 812 O O . LEU A 1 102 ? 4.706 -10.711 2.435 1.00 98.75 102 LEU A O 1
ATOM 816 N N . LEU A 1 103 ? 5.591 -12.564 1.535 1.00 98.38 103 LEU A N 1
ATOM 817 C CA . LEU A 1 103 ? 4.593 -13.458 2.131 1.00 98.38 103 LEU A CA 1
ATOM 818 C C . LEU A 1 103 ? 4.672 -13.540 3.666 1.00 98.38 103 LEU A C 1
ATOM 820 O O . LEU A 1 103 ? 3.663 -13.869 4.284 1.00 98.38 103 LEU A O 1
ATOM 824 N N . ASN A 1 104 ? 5.823 -13.236 4.277 1.00 98.19 104 ASN A N 1
ATOM 825 C CA . ASN A 1 104 ? 5.960 -13.131 5.737 1.00 98.19 104 ASN A CA 1
ATOM 826 C C . ASN A 1 104 ? 5.568 -11.736 6.253 1.00 98.19 104 ASN A C 1
ATOM 828 O O . ASN A 1 104 ? 4.933 -11.624 7.304 1.00 98.19 104 ASN A O 1
ATOM 832 N N . ALA A 1 105 ? 5.928 -10.687 5.511 1.00 98.56 105 AL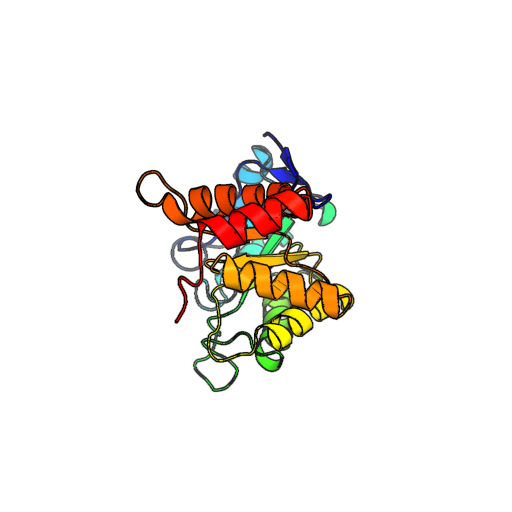A A N 1
ATOM 833 C CA . ALA A 1 105 ? 5.649 -9.290 5.820 1.00 98.56 105 ALA A CA 1
ATOM 834 C C . ALA A 1 105 ? 4.144 -9.038 5.959 1.00 98.56 105 ALA A C 1
ATOM 836 O O . ALA A 1 105 ? 3.698 -8.521 6.986 1.00 98.56 105 ALA A O 1
ATOM 837 N N . ILE A 1 106 ? 3.345 -9.524 4.999 1.00 98.81 106 ILE A N 1
ATOM 838 C CA . ILE A 1 106 ? 1.884 -9.387 5.046 1.00 98.81 106 ILE A CA 1
ATOM 839 C C . ILE A 1 106 ? 1.272 -10.019 6.298 1.00 98.81 106 ILE A C 1
ATOM 841 O O . ILE A 1 106 ? 0.441 -9.395 6.951 1.00 98.81 106 ILE A O 1
ATOM 845 N N . ASP A 1 107 ? 1.734 -11.200 6.709 1.00 98.75 107 ASP A N 1
ATOM 846 C CA . ASP A 1 107 ? 1.240 -11.845 7.929 1.00 98.75 107 ASP A CA 1
ATOM 847 C C . ASP A 1 107 ? 1.628 -11.062 9.187 1.00 98.75 107 ASP A C 1
ATOM 849 O O . ASP A 1 107 ? 0.852 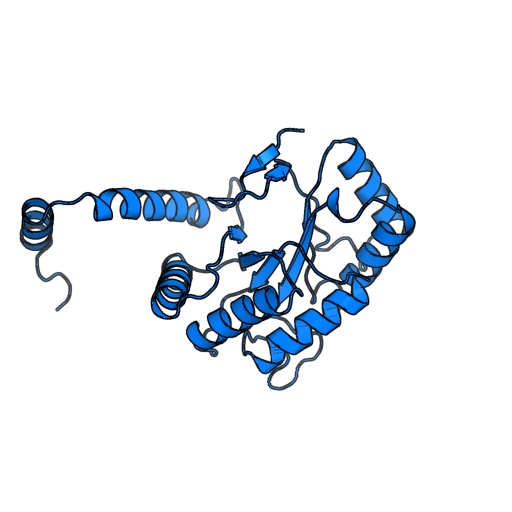-10.980 10.140 1.00 98.75 107 ASP A O 1
ATOM 853 N N . GLY A 1 108 ? 2.825 -10.472 9.198 1.00 98.62 108 GLY A N 1
ATOM 854 C CA . GLY A 1 108 ? 3.261 -9.564 10.256 1.00 98.62 108 GLY A CA 1
ATOM 855 C C . GLY A 1 108 ? 2.372 -8.328 10.366 1.00 98.62 108 GLY A C 1
ATOM 856 O O . GLY A 1 108 ? 1.892 -8.017 11.458 1.00 98.62 108 GLY A O 1
ATOM 857 N N . SER A 1 109 ? 2.120 -7.657 9.244 1.00 98.81 109 SER A N 1
ATOM 858 C CA . SER A 1 109 ? 1.289 -6.453 9.195 1.00 98.81 109 SER A CA 1
ATOM 859 C C . SER A 1 109 ? -0.158 -6.718 9.576 1.00 98.81 109 SER A C 1
ATOM 861 O O . SER A 1 109 ? -0.708 -5.971 10.378 1.00 98.81 109 SER A O 1
ATOM 863 N N . LEU A 1 110 ? -0.765 -7.804 9.092 1.00 98.88 110 LEU A N 1
ATOM 864 C CA . LEU A 1 110 ? -2.135 -8.177 9.462 1.00 98.88 110 LEU A CA 1
ATOM 865 C C . LEU A 1 110 ? -2.281 -8.409 10.972 1.00 98.88 110 LEU A C 1
ATOM 867 O O . LEU A 1 110 ? -3.233 -7.918 11.581 1.00 98.88 110 LEU A O 1
ATOM 871 N N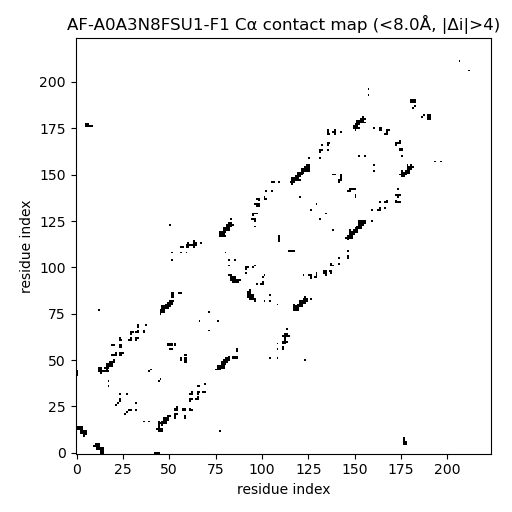 . ARG A 1 111 ? -1.293 -9.059 11.611 1.00 98.88 111 ARG A N 1
ATOM 872 C CA . ARG A 1 111 ? -1.267 -9.214 13.077 1.00 98.88 111 ARG A CA 1
ATOM 873 C C . ARG A 1 111 ? -1.195 -7.872 13.803 1.00 98.88 111 ARG A C 1
ATOM 875 O O . ARG A 1 111 ? -1.952 -7.667 14.749 1.00 98.88 111 ARG A O 1
ATOM 882 N N . ARG A 1 112 ? -0.313 -6.961 13.375 1.00 98.75 112 ARG A N 1
ATOM 883 C CA . ARG A 1 112 ? -0.169 -5.631 13.999 1.00 98.75 112 ARG A CA 1
ATOM 884 C C . ARG A 1 112 ? -1.421 -4.773 13.800 1.00 98.75 112 ARG A C 1
ATOM 886 O O . ARG A 1 112 ? -1.921 -4.195 14.761 1.00 98.75 112 ARG A O 1
ATOM 893 N N . LEU A 1 113 ? -1.973 -4.765 12.587 1.00 98.75 113 LEU A N 1
ATOM 894 C CA . LEU A 1 113 ? -3.211 -4.062 12.240 1.00 98.75 113 LEU A CA 1
ATOM 895 C C . LEU A 1 113 ? -4.460 -4.691 12.877 1.00 98.75 113 LEU A C 1
ATOM 897 O O . LEU A 1 113 ? -5.489 -4.026 12.949 1.00 98.75 113 LEU A O 1
ATOM 901 N N . GLN A 1 114 ? -4.382 -5.937 13.357 1.00 98.69 114 GLN A N 1
ATOM 902 C CA . GLN A 1 114 ? -5.523 -6.713 13.859 1.00 98.69 114 GLN A CA 1
ATOM 903 C C . GLN A 1 114 ? -6.640 -6.841 12.807 1.00 98.69 114 GLN A C 1
ATOM 905 O O . GLN A 1 114 ? -7.818 -6.644 13.107 1.00 98.69 114 GLN A O 1
ATOM 910 N N . LEU A 1 115 ? -6.255 -7.150 11.566 1.00 98.75 115 LEU A N 1
ATOM 911 C CA . LEU A 1 115 ? -7.155 -7.328 10.426 1.00 98.75 115 LEU A CA 1
ATOM 912 C C . LEU A 1 115 ? -6.902 -8.680 9.760 1.00 98.75 115 LEU A C 1
ATOM 914 O O . LEU A 1 115 ? -5.765 -9.137 9.708 1.00 98.75 115 LEU A O 1
ATOM 918 N N . ASP A 1 116 ? -7.944 -9.267 9.175 1.00 98.62 116 ASP A N 1
ATOM 919 C CA . ASP A 1 116 ? -7.807 -10.487 8.366 1.00 98.62 116 ASP A CA 1
ATOM 920 C C . ASP A 1 116 ? -7.251 -10.192 6.963 1.00 98.62 116 ASP A C 1
ATOM 922 O O . ASP A 1 116 ? -6.610 -11.040 6.350 1.00 98.62 116 ASP A O 1
ATOM 926 N N . HIS A 1 117 ? -7.488 -8.976 6.459 1.00 98.81 117 HIS A N 1
ATOM 927 C CA . HIS A 1 117 ? -6.979 -8.494 5.177 1.00 98.81 117 HIS A CA 1
ATOM 928 C C . HIS A 1 117 ? -6.829 -6.967 5.157 1.00 98.81 117 HIS A C 1
ATOM 930 O O . HIS A 1 117 ? -7.560 -6.236 5.841 1.00 98.81 117 HIS A O 1
ATOM 936 N N . VAL A 1 118 ? -5.939 -6.482 4.294 1.00 98.88 118 VAL A N 1
ATOM 937 C CA . VAL A 1 118 ? -5.888 -5.076 3.863 1.00 98.88 118 VAL A CA 1
ATOM 938 C C . VAL A 1 118 ? -6.608 -4.903 2.527 1.00 98.88 118 VAL A C 1
ATOM 940 O O . VAL A 1 118 ? -6.728 -5.840 1.743 1.00 98.88 118 VAL A O 1
ATOM 943 N N . ASP A 1 119 ? -7.106 -3.707 2.240 1.00 98.88 119 ASP A N 1
ATOM 944 C CA . ASP A 1 119 ? -7.736 -3.437 0.944 1.00 98.88 119 ASP A CA 1
ATOM 945 C C . ASP A 1 119 ? -6.669 -3.289 -0.137 1.00 98.88 119 ASP A C 1
ATOM 947 O O . ASP A 1 119 ? -6.842 -3.789 -1.246 1.00 98.88 119 ASP A O 1
ATOM 951 N N . LEU A 1 120 ? -5.542 -2.656 0.206 1.00 98.69 120 LEU A N 1
ATOM 952 C CA . LEU A 1 120 ? -4.410 -2.462 -0.692 1.00 98.69 120 LEU A CA 1
ATOM 953 C C . LEU A 1 120 ? -3.085 -2.837 -0.036 1.00 98.69 120 LEU A C 1
ATOM 955 O O . LEU A 1 120 ? -2.804 -2.468 1.101 1.00 98.69 120 LEU A O 1
ATOM 959 N N . VAL A 1 121 ? -2.227 -3.506 -0.793 1.00 98.88 121 VAL A N 1
ATOM 960 C CA . VAL A 1 121 ? -0.824 -3.710 -0.429 1.00 98.88 121 VAL A CA 1
ATOM 961 C C . VAL A 1 121 ? 0.084 -3.091 -1.484 1.00 98.88 121 VAL A C 1
ATOM 963 O O . VAL A 1 121 ? -0.124 -3.283 -2.681 1.00 98.88 121 VAL A O 1
ATOM 966 N N . TYR A 1 122 ? 1.092 -2.337 -1.053 1.00 98.88 122 TYR A N 1
ATOM 967 C CA . TYR A 1 122 ? 2.032 -1.683 -1.959 1.00 98.88 122 TYR A CA 1
ATOM 968 C C . TYR A 1 122 ? 3.428 -2.301 -1.894 1.00 98.88 122 TYR A C 1
ATOM 970 O O . TYR A 1 122 ? 3.964 -2.557 -0.813 1.00 98.88 122 TYR A O 1
ATOM 978 N N . CYS A 1 123 ? 4.075 -2.420 -3.051 1.00 98.81 123 CYS A N 1
ATOM 979 C CA . CYS A 1 123 ? 5.533 -2.409 -3.112 1.00 98.81 123 CYS A CA 1
ATOM 980 C C . CYS A 1 123 ? 6.004 -0.991 -2.769 1.00 98.81 123 CYS A C 1
ATOM 982 O O . CYS A 1 123 ? 5.766 -0.062 -3.537 1.00 98.81 123 CYS A O 1
ATOM 984 N N . HIS A 1 124 ? 6.629 -0.802 -1.605 1.00 98.62 124 HIS A N 1
ATOM 985 C CA . HIS A 1 124 ? 6.955 0.531 -1.088 1.00 98.62 124 HIS A CA 1
ATOM 986 C C . HIS A 1 124 ? 8.028 1.237 -1.933 1.00 98.62 124 HIS A C 1
ATOM 988 O O . HIS A 1 124 ? 8.024 2.459 -2.013 1.00 98.62 124 HIS A O 1
ATOM 994 N N . ARG A 1 125 ? 8.941 0.487 -2.556 1.00 98.25 125 ARG A N 1
ATOM 995 C CA . ARG A 1 125 ? 9.954 0.953 -3.520 1.00 98.25 125 ARG A CA 1
ATOM 996 C C . ARG A 1 125 ? 10.205 -0.136 -4.560 1.00 98.25 125 ARG A C 1
ATOM 998 O O . ARG A 1 125 ? 9.829 -1.274 -4.287 1.00 98.25 125 ARG A O 1
ATOM 1005 N N . PRO A 1 126 ? 10.783 0.171 -5.732 1.00 97.50 126 PRO A N 1
ATOM 1006 C CA . PRO A 1 126 ? 11.284 -0.868 -6.626 1.00 97.50 126 PRO A CA 1
ATOM 1007 C C . PRO A 1 126 ? 12.459 -1.618 -5.983 1.00 97.50 126 PRO A C 1
ATOM 1009 O O . PRO A 1 126 ? 13.225 -1.039 -5.209 1.00 97.50 126 PRO A O 1
ATOM 1012 N N . ASP A 1 127 ? 12.599 -2.904 -6.305 1.00 98.19 127 ASP A N 1
ATOM 1013 C CA . ASP A 1 127 ? 13.728 -3.739 -5.885 1.00 98.19 127 ASP A CA 1
ATOM 1014 C C . ASP A 1 127 ? 14.540 -4.166 -7.117 1.00 98.19 127 ASP A C 1
ATOM 1016 O O . ASP A 1 127 ? 14.090 -5.042 -7.854 1.00 98.19 127 ASP A O 1
ATOM 1020 N N . PRO A 1 128 ? 15.734 -3.591 -7.349 1.00 96.25 128 PRO A N 1
ATOM 1021 C CA . PRO A 1 128 ? 16.559 -3.951 -8.500 1.00 96.25 128 PRO A CA 1
ATOM 1022 C C . PRO A 1 128 ? 17.177 -5.354 -8.390 1.00 96.25 128 PRO A C 1
ATOM 1024 O O . PRO A 1 128 ? 17.717 -5.855 -9.372 1.00 96.25 128 PRO A O 1
ATOM 1027 N N . ASN A 1 129 ? 17.127 -5.988 -7.212 1.00 96.81 129 ASN A N 1
ATOM 1028 C CA . ASN A 1 129 ? 17.742 -7.291 -6.956 1.00 96.81 129 ASN A CA 1
ATOM 1029 C C . ASN A 1 129 ? 16.739 -8.453 -6.998 1.00 96.81 129 ASN A C 1
ATOM 1031 O O . ASN A 1 129 ? 17.158 -9.611 -6.988 1.00 96.81 129 ASN A O 1
ATOM 1035 N N . THR A 1 130 ? 15.436 -8.169 -7.046 1.00 98.31 130 THR A N 1
ATOM 1036 C CA . THR A 1 130 ? 14.390 -9.185 -7.210 1.00 98.31 130 THR A CA 1
ATOM 1037 C C . THR A 1 130 ? 13.790 -9.062 -8.607 1.00 98.31 130 THR A C 1
ATOM 1039 O O . THR A 1 130 ? 13.360 -7.972 -8.985 1.00 98.31 130 THR A O 1
ATOM 1042 N N . PRO A 1 131 ? 13.694 -10.152 -9.388 1.00 98.56 131 PRO A N 1
ATOM 1043 C CA . PRO A 1 131 ? 12.970 -10.119 -10.651 1.00 98.56 131 PRO A CA 1
ATOM 1044 C C . PRO A 1 131 ? 11.534 -9.624 -10.444 1.00 98.56 131 PRO A C 1
ATOM 1046 O O . PRO A 1 131 ? 10.804 -10.180 -9.623 1.00 98.56 131 PRO A O 1
ATOM 1049 N N . ILE A 1 132 ? 11.096 -8.630 -11.228 1.00 98.75 132 ILE A N 1
ATOM 1050 C CA . ILE A 1 132 ? 9.723 -8.090 -11.150 1.00 98.75 132 ILE A CA 1
ATOM 1051 C C . ILE A 1 132 ? 8.687 -9.219 -11.235 1.00 98.75 132 ILE A C 1
ATOM 1053 O O . ILE A 1 132 ? 7.670 -9.178 -10.549 1.00 98.75 132 ILE A O 1
ATOM 1057 N N . GLU A 1 133 ? 8.961 -10.258 -12.027 1.00 98.81 133 GLU A N 1
ATOM 1058 C CA . GLU A 1 133 ? 8.090 -11.425 -12.149 1.00 98.81 133 GLU A CA 1
ATOM 1059 C C . GLU A 1 133 ? 7.850 -12.145 -10.818 1.00 98.81 133 GLU A C 1
ATOM 1061 O O . GLU A 1 133 ? 6.701 -12.444 -10.490 1.00 98.81 133 GLU A O 1
ATOM 1066 N N . GLU A 1 134 ? 8.891 -12.352 -10.009 1.00 98.88 134 GLU A N 1
ATOM 1067 C CA . GLU A 1 134 ? 8.745 -12.961 -8.685 1.00 98.88 134 GLU A CA 1
ATOM 1068 C C . GLU A 1 134 ? 7.860 -12.096 -7.775 1.00 98.88 134 GLU A C 1
ATOM 1070 O O . GLU A 1 134 ? 6.970 -12.615 -7.091 1.00 98.88 134 GLU A O 1
ATOM 1075 N N . THR A 1 135 ? 8.062 -10.776 -7.804 1.00 98.88 135 THR A N 1
ATOM 1076 C CA . THR A 1 135 ? 7.243 -9.819 -7.055 1.00 98.88 135 THR A CA 1
ATOM 1077 C C . THR A 1 135 ? 5.781 -9.859 -7.506 1.00 98.88 135 THR A C 1
ATOM 1079 O O . THR A 1 135 ? 4.897 -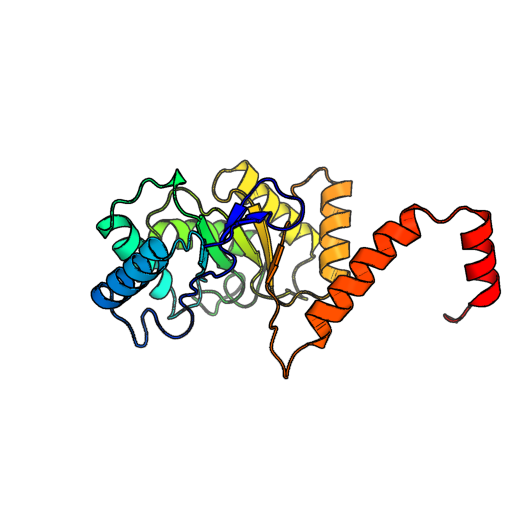9.972 -6.660 1.00 98.88 135 THR A O 1
ATOM 1082 N N . VAL A 1 136 ? 5.496 -9.835 -8.813 1.00 98.88 136 VAL A N 1
ATOM 1083 C CA . VAL A 1 136 ? 4.120 -9.889 -9.347 1.00 98.88 136 VAL A CA 1
ATOM 1084 C C . VAL A 1 136 ? 3.412 -11.175 -8.911 1.00 98.88 136 VAL A C 1
ATOM 1086 O O . VAL A 1 136 ? 2.272 -11.118 -8.443 1.00 98.88 136 VAL A O 1
ATOM 1089 N N . TRP A 1 137 ? 4.088 -12.326 -8.977 1.00 98.88 137 TRP A N 1
ATOM 1090 C CA . TRP A 1 137 ? 3.555 -13.592 -8.463 1.00 98.88 137 TRP A CA 1
ATOM 1091 C C . TRP A 1 137 ? 3.260 -13.537 -6.963 1.00 98.88 137 TRP A C 1
ATOM 1093 O O . TRP A 1 137 ? 2.192 -13.962 -6.523 1.00 98.88 137 TRP A O 1
ATOM 1103 N N . ALA A 1 138 ? 4.186 -13.006 -6.159 1.00 98.88 138 ALA A N 1
ATOM 1104 C CA . ALA A 1 138 ? 3.997 -12.886 -4.715 1.00 98.88 138 ALA A CA 1
ATOM 1105 C C . ALA A 1 138 ? 2.804 -11.986 -4.356 1.00 98.88 138 ALA A C 1
ATOM 1107 O O . ALA A 1 138 ? 2.002 -12.358 -3.498 1.00 98.88 138 ALA A O 1
ATOM 1108 N N . MET A 1 139 ? 2.653 -10.847 -5.034 1.00 98.88 139 MET A N 1
ATOM 1109 C CA . MET A 1 139 ? 1.553 -9.906 -4.806 1.00 98.88 139 MET A CA 1
ATOM 1110 C C . MET A 1 139 ? 0.207 -10.483 -5.266 1.00 98.88 139 MET A C 1
ATOM 1112 O O . MET A 1 139 ? -0.786 -10.382 -4.544 1.00 98.88 139 MET A O 1
ATOM 1116 N N . SER A 1 140 ? 0.173 -11.172 -6.412 1.00 98.81 140 SER A N 1
ATOM 1117 C CA . SER A 1 140 ? -1.020 -11.889 -6.878 1.00 98.81 140 SER A CA 1
ATOM 1118 C C . SER A 1 140 ? -1.440 -12.990 -5.898 1.00 98.81 140 SER A C 1
ATOM 1120 O O . SER A 1 140 ? -2.620 -13.115 -5.570 1.00 98.81 140 SER A O 1
ATOM 1122 N N . ASP A 1 141 ? -0.486 -13.743 -5.348 1.00 98.81 141 ASP A N 1
ATOM 1123 C CA . ASP A 1 141 ? -0.777 -14.792 -4.368 1.00 98.81 141 ASP A CA 1
ATOM 1124 C C . ASP A 1 141 ? -1.317 -14.255 -3.040 1.00 98.81 141 ASP A C 1
ATOM 1126 O O . ASP A 1 141 ? -2.112 -14.938 -2.393 1.00 98.81 141 ASP A O 1
ATOM 1130 N N . MET A 1 142 ? -0.928 -13.050 -2.611 1.00 98.75 142 MET A N 1
ATOM 1131 C CA . MET A 1 142 ? -1.550 -12.419 -1.438 1.00 98.75 142 MET A CA 1
ATOM 1132 C C . MET A 1 142 ? -3.045 -12.192 -1.648 1.00 98.75 142 MET A C 1
ATOM 1134 O O . MET A 1 142 ? -3.820 -12.399 -0.713 1.00 98.75 142 MET A O 1
ATOM 1138 N N . ILE A 1 143 ? -3.439 -11.808 -2.865 1.00 98.81 143 ILE A N 1
ATOM 1139 C CA . ILE A 1 143 ? -4.842 -11.599 -3.228 1.00 98.81 143 ILE A CA 1
ATOM 1140 C C . ILE A 1 143 ? -5.587 -12.927 -3.278 1.00 98.81 143 ILE A C 1
ATOM 1142 O O . ILE A 1 143 ? -6.620 -13.074 -2.630 1.00 98.81 143 ILE A O 1
ATOM 1146 N N . VAL A 1 144 ? -5.029 -13.932 -3.958 1.00 98.69 144 VAL A N 1
ATOM 1147 C CA . VAL A 1 144 ? -5.629 -15.276 -4.037 1.00 98.69 144 VAL A CA 1
ATOM 1148 C C . VAL A 1 144 ? -5.814 -15.892 -2.645 1.00 98.69 144 VAL A C 1
ATOM 1150 O O . VAL A 1 144 ? -6.805 -16.569 -2.387 1.00 98.69 144 VAL A O 1
ATOM 1153 N N . ARG A 1 145 ? -4.887 -15.628 -1.717 1.00 98.56 145 ARG A N 1
ATOM 1154 C CA . ARG A 1 145 ? -4.966 -16.083 -0.318 1.00 98.56 145 ARG A CA 1
ATOM 1155 C C . ARG A 1 145 ? -5.868 -15.216 0.567 1.00 98.56 145 ARG A C 1
ATOM 1157 O O . ARG A 1 145 ? -5.955 -15.493 1.760 1.00 98.56 145 ARG A O 1
ATOM 1164 N N . GLY A 1 146 ? -6.494 -14.172 0.026 1.00 98.62 146 GLY A N 1
ATOM 1165 C CA . GLY A 1 146 ? -7.408 -13.290 0.751 1.00 98.62 146 GLY A CA 1
ATOM 1166 C C . GLY A 1 146 ? -6.738 -12.368 1.772 1.00 98.62 146 GLY A C 1
ATOM 1167 O O . GLY A 1 146 ? -7.423 -11.862 2.650 1.00 98.62 146 GLY A O 1
ATOM 1168 N N . LYS A 1 147 ? -5.420 -12.148 1.684 1.00 98.88 147 LYS A N 1
ATOM 1169 C CA . LYS A 1 147 ? -4.664 -11.279 2.611 1.00 98.88 147 LYS A CA 1
ATOM 1170 C C . LYS A 1 147 ? -4.675 -9.807 2.190 1.00 98.88 147 LYS A C 1
ATOM 1172 O O . LYS A 1 147 ? -4.510 -8.915 3.022 1.00 98.88 147 LYS A O 1
ATOM 1177 N N . ALA A 1 148 ? -4.873 -9.560 0.899 1.00 98.81 148 ALA A N 1
ATOM 1178 C CA . ALA A 1 148 ? -5.110 -8.245 0.320 1.00 98.81 148 ALA A CA 1
ATOM 1179 C C . ALA A 1 148 ? -6.235 -8.337 -0.722 1.00 98.81 148 ALA A C 1
ATOM 1181 O O . ALA A 1 148 ? -6.438 -9.404 -1.294 1.00 98.81 148 ALA A O 1
ATOM 1182 N N . LEU A 1 149 ? -6.958 -7.249 -0.995 1.00 98.56 149 LEU A N 1
ATOM 1183 C CA . LEU A 1 149 ? -7.954 -7.232 -2.082 1.00 98.56 149 LEU A CA 1
ATOM 1184 C C . LEU A 1 149 ? -7.355 -6.745 -3.405 1.00 98.56 149 LEU A C 1
ATOM 1186 O O . LEU A 1 149 ? -7.701 -7.242 -4.475 1.00 98.56 149 LEU A O 1
ATOM 1190 N N . TYR A 1 150 ? -6.441 -5.782 -3.323 1.00 98.81 150 TYR A N 1
ATOM 1191 C CA . TYR A 1 150 ? -5.733 -5.201 -4.453 1.00 98.81 150 TYR A CA 1
ATOM 1192 C C . TYR A 1 150 ? -4.267 -4.985 -4.099 1.00 98.81 150 TYR A C 1
ATOM 1194 O O . TYR A 1 150 ? -3.883 -4.961 -2.927 1.00 98.81 150 TYR A O 1
ATOM 1202 N N . TRP A 1 151 ? -3.450 -4.755 -5.122 1.00 98.88 151 TRP A N 1
ATOM 1203 C CA . TRP A 1 151 ? -2.073 -4.346 -4.923 1.00 98.88 151 TRP A CA 1
ATOM 1204 C C . TRP A 1 151 ? -1.664 -3.193 -5.830 1.00 98.88 151 TRP A C 1
ATOM 1206 O O . TRP A 1 151 ? -2.332 -2.889 -6.823 1.00 98.88 151 TRP A O 1
ATOM 1216 N N . GLY A 1 152 ? -0.572 -2.532 -5.467 1.00 98.56 152 GLY A N 1
ATOM 1217 C CA . GLY A 1 152 ? -0.020 -1.419 -6.217 1.00 98.56 152 GLY A CA 1
ATOM 1218 C C . GLY A 1 152 ? 1.464 -1.205 -5.969 1.00 98.56 152 GLY A C 1
ATOM 1219 O O . GLY A 1 152 ? 2.124 -1.957 -5.251 1.00 98.56 152 GLY A O 1
ATOM 1220 N N . THR A 1 153 ? 1.980 -0.144 -6.566 1.00 98.62 153 THR A N 1
ATOM 1221 C CA . THR A 1 153 ? 3.392 0.241 -6.533 1.00 98.62 153 THR A CA 1
ATOM 1222 C C . THR A 1 153 ? 3.560 1.618 -5.880 1.00 98.62 153 THR A C 1
ATOM 1224 O O . THR A 1 153 ? 2.588 2.359 -5.709 1.00 98.62 153 THR A O 1
ATOM 1227 N N . SER A 1 154 ? 4.773 1.954 -5.439 1.00 98.12 154 SER A N 1
ATOM 1228 C CA . SER A 1 154 ? 5.112 3.281 -4.916 1.00 98.12 154 SER A CA 1
ATOM 1229 C C . SER A 1 154 ? 6.533 3.658 -5.306 1.00 98.12 154 SER A C 1
ATOM 1231 O O . SER A 1 154 ? 7.486 2.934 -5.016 1.00 98.12 154 SER A O 1
ATOM 1233 N N . GLU A 1 155 ? 6.665 4.811 -5.955 1.00 95.94 155 GLU A N 1
ATOM 1234 C CA . GLU A 1 155 ? 7.899 5.328 -6.547 1.00 95.94 155 GLU A CA 1
ATOM 1235 C C . GLU A 1 155 ? 8.484 4.450 -7.665 1.00 95.94 155 GLU A C 1
ATOM 1237 O O . GLU A 1 155 ? 9.662 4.589 -8.009 1.00 95.94 155 GLU A O 1
ATOM 1242 N N . TRP A 1 156 ? 7.669 3.593 -8.285 1.00 95.50 156 TRP A N 1
ATOM 1243 C CA . TRP A 1 156 ? 8.090 2.802 -9.445 1.00 95.50 156 TRP A CA 1
ATOM 1244 C C . TRP A 1 156 ? 8.097 3.663 -10.711 1.00 95.50 156 TRP A C 1
ATOM 1246 O O . TRP A 1 156 ? 7.292 4.587 -10.880 1.00 95.50 156 TRP A O 1
ATOM 1256 N N . SER A 1 157 ? 9.051 3.406 -11.600 1.00 92.12 157 SER A N 1
ATOM 1257 C CA . SER A 1 157 ? 9.104 4.027 -12.923 1.00 92.12 157 SER A CA 1
ATOM 1258 C C . SER A 1 157 ? 7.969 3.522 -13.822 1.00 92.12 157 SER A C 1
ATOM 1260 O O . SER A 1 157 ? 7.384 2.462 -13.593 1.00 92.12 157 SER A O 1
ATOM 1262 N N . ALA A 1 158 ? 7.661 4.275 -14.883 1.00 89.12 158 ALA A N 1
ATOM 1263 C CA . ALA A 1 158 ? 6.645 3.869 -15.853 1.00 89.12 158 ALA A CA 1
ATOM 1264 C C . ALA A 1 158 ? 6.983 2.520 -16.517 1.00 89.12 158 ALA A C 1
ATOM 1266 O O . ALA A 1 158 ? 6.082 1.716 -16.748 1.00 89.12 158 ALA A O 1
ATOM 1267 N N . ASP A 1 159 ? 8.268 2.253 -16.773 1.00 91.19 159 ASP A N 1
ATOM 1268 C CA . ASP A 1 159 ? 8.724 0.998 -17.373 1.00 91.19 159 ASP A CA 1
ATOM 1269 C C . ASP A 1 159 ? 8.592 -0.195 -16.429 1.00 91.19 159 ASP A C 1
ATOM 1271 O O . ASP A 1 159 ? 8.144 -1.256 -16.857 1.00 91.19 159 ASP A O 1
ATOM 1275 N N . GLU A 1 160 ? 8.899 -0.029 -15.141 1.00 96.06 160 GLU A N 1
ATOM 1276 C CA . GLU A 1 160 ? 8.706 -1.095 -14.151 1.00 96.06 160 GLU A CA 1
ATOM 1277 C C . GLU A 1 160 ? 7.215 -1.417 -13.964 1.00 96.06 160 GLU A C 1
ATOM 1279 O O . GLU A 1 160 ? 6.833 -2.588 -13.920 1.00 96.06 160 GLU A O 1
ATOM 1284 N N . ILE A 1 161 ? 6.348 -0.395 -13.916 1.00 95.88 161 ILE A N 1
ATOM 1285 C CA . ILE A 1 161 ? 4.887 -0.578 -13.832 1.00 95.88 161 ILE A CA 1
ATOM 1286 C C . ILE A 1 161 ? 4.358 -1.282 -15.088 1.00 95.88 161 ILE A C 1
ATOM 1288 O O . ILE A 1 161 ? 3.519 -2.184 -14.992 1.00 95.88 161 ILE A O 1
ATOM 1292 N N . ARG A 1 162 ? 4.853 -0.896 -16.270 1.00 94.12 162 ARG A N 1
ATOM 1293 C CA . ARG A 1 162 ? 4.502 -1.534 -17.542 1.00 94.12 162 ARG A CA 1
ATOM 1294 C C . ARG A 1 162 ? 4.939 -2.998 -17.557 1.00 94.12 162 ARG A C 1
ATOM 1296 O O . ARG A 1 162 ? 4.111 -3.857 -17.849 1.00 94.12 162 ARG A O 1
ATOM 1303 N N . ALA A 1 163 ? 6.181 -3.290 -17.173 1.00 97.25 163 ALA A N 1
ATOM 1304 C CA . ALA A 1 163 ? 6.690 -4.655 -17.075 1.00 97.25 163 ALA A CA 1
ATOM 1305 C C . ALA A 1 163 ? 5.843 -5.505 -16.114 1.00 97.25 163 ALA A C 1
ATOM 1307 O O . ALA A 1 163 ? 5.456 -6.622 -16.456 1.00 97.25 163 ALA A O 1
ATOM 1308 N N . ALA A 1 164 ? 5.476 -4.962 -14.947 1.00 98.31 164 ALA A N 1
ATOM 1309 C CA . ALA A 1 164 ? 4.603 -5.646 -13.996 1.00 98.31 164 ALA A CA 1
ATOM 1310 C C . ALA A 1 164 ? 3.217 -5.963 -14.589 1.00 98.31 164 ALA A C 1
ATOM 1312 O O . ALA A 1 164 ? 2.706 -7.071 -14.409 1.00 98.31 164 ALA A O 1
ATOM 1313 N N . CYS A 1 165 ? 2.618 -5.022 -15.328 1.00 97.75 165 CYS A N 1
ATOM 1314 C CA . CYS A 1 165 ? 1.355 -5.247 -16.036 1.00 97.75 165 CYS A CA 1
ATOM 1315 C C . CYS A 1 165 ? 1.476 -6.332 -17.119 1.00 97.75 165 CYS A C 1
ATOM 1317 O O . CYS A 1 165 ? 0.618 -7.209 -17.188 1.00 97.75 165 CYS A O 1
ATOM 1319 N N . GLU A 1 166 ? 2.532 -6.289 -17.937 1.00 97.94 166 GLU A N 1
ATOM 1320 C CA . GLU A 1 166 ? 2.782 -7.255 -19.018 1.00 97.94 166 GLU A CA 1
ATOM 1321 C C . GLU A 1 166 ? 3.000 -8.677 -18.484 1.00 97.94 166 GLU A C 1
ATOM 1323 O O . GLU A 1 166 ? 2.462 -9.639 -19.033 1.00 97.94 166 GLU A O 1
ATOM 1328 N N . ILE A 1 167 ? 3.755 -8.819 -17.392 1.00 98.69 167 ILE A N 1
ATOM 1329 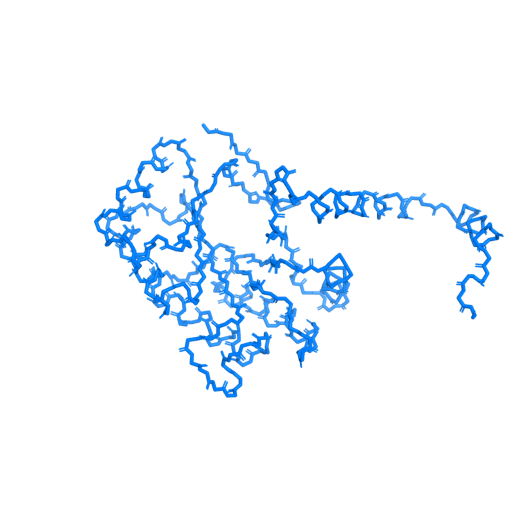C CA . ILE A 1 167 ? 3.946 -10.100 -16.703 1.00 98.69 167 ILE A CA 1
ATOM 1330 C C . ILE A 1 167 ? 2.605 -10.618 -16.181 1.00 98.69 167 ILE A C 1
ATOM 1332 O O . ILE A 1 167 ? 2.262 -11.779 -16.404 1.00 98.69 167 ILE A O 1
ATOM 1336 N N . ALA A 1 168 ? 1.828 -9.762 -15.513 1.00 98.44 168 ALA A N 1
ATOM 1337 C CA . ALA A 1 168 ? 0.533 -10.165 -14.989 1.00 98.44 168 ALA A CA 1
ATOM 1338 C C . ALA A 1 168 ? -0.421 -10.621 -16.106 1.00 98.44 168 ALA A C 1
ATOM 1340 O O . ALA A 1 168 ? -1.097 -11.633 -15.946 1.00 98.44 168 ALA A O 1
ATOM 1341 N N . ASP A 1 169 ? -0.427 -9.947 -17.259 1.00 97.81 169 ASP A N 1
ATOM 1342 C CA . ASP A 1 169 ? -1.180 -10.393 -18.437 1.00 97.81 169 ASP A CA 1
ATOM 1343 C C . ASP A 1 169 ? -0.713 -11.757 -18.952 1.00 97.81 169 ASP A C 1
ATOM 1345 O O . ASP A 1 169 ? -1.533 -12.656 -19.149 1.00 97.81 169 ASP A O 1
ATOM 1349 N N . ARG A 1 170 ? 0.601 -11.929 -19.136 1.00 98.44 170 ARG A N 1
ATOM 1350 C CA . ARG A 1 170 ? 1.202 -13.159 -19.675 1.00 98.44 170 ARG A CA 1
ATOM 1351 C C . ARG A 1 170 ? 0.895 -14.389 -18.822 1.00 98.44 170 ARG A C 1
ATOM 1353 O O . ARG A 1 170 ? 0.721 -15.475 -19.365 1.00 98.44 170 ARG A O 1
ATOM 1360 N N . HIS A 1 171 ? 0.843 -14.217 -17.504 1.00 98.38 171 HIS A N 1
ATOM 1361 C CA . HIS A 1 171 ? 0.657 -15.306 -16.544 1.00 98.38 171 HIS A CA 1
ATOM 1362 C C . HIS A 1 171 ? -0.755 -15.363 -15.941 1.00 98.38 171 HIS A C 1
ATOM 1364 O O . HIS A 1 171 ? -0.990 -16.163 -15.038 1.00 98.38 171 HIS A O 1
ATOM 1370 N N . HIS A 1 172 ? -1.698 -14.550 -16.434 1.00 98.06 172 HIS A N 1
ATOM 1371 C CA . HIS A 1 172 ? -3.071 -14.461 -15.917 1.00 98.06 172 HIS A CA 1
ATOM 1372 C C . HIS A 1 172 ? -3.149 -14.138 -14.411 1.00 98.06 172 HIS A C 1
ATOM 1374 O O . HIS A 1 172 ? -3.958 -14.704 -13.675 1.00 98.06 172 HIS A O 1
ATOM 1380 N N . LEU A 1 173 ? -2.302 -13.218 -13.954 1.00 98.69 173 LEU A N 1
ATOM 1381 C CA . LEU A 1 173 ? -2.200 -12.776 -12.564 1.00 98.69 173 LEU A CA 1
ATOM 1382 C C . LEU A 1 173 ? -2.958 -11.465 -12.325 1.00 98.69 173 LEU A C 1
ATOM 1384 O O . LEU A 1 173 ? -3.348 -10.749 -13.251 1.00 98.69 173 LEU A O 1
ATOM 1388 N N . HIS A 1 174 ? -3.129 -11.107 -11.053 1.00 98.31 174 HIS A N 1
ATOM 1389 C CA . HIS A 1 174 ? -3.674 -9.804 -10.683 1.00 98.31 174 HIS A CA 1
ATOM 1390 C C . HIS A 1 174 ? -2.675 -8.679 -11.005 1.00 98.31 174 HIS A C 1
ATOM 1392 O O . HIS A 1 174 ? -1.527 -8.713 -10.566 1.00 98.31 174 HIS A O 1
ATOM 1398 N N . LYS A 1 175 ? -3.124 -7.650 -11.731 1.00 98.00 175 LYS A N 1
ATOM 1399 C CA . LYS A 1 175 ? -2.326 -6.458 -12.080 1.00 98.00 175 LYS A CA 1
ATOM 1400 C C . LYS A 1 175 ? -2.236 -5.461 -10.920 1.00 98.00 175 LYS A C 1
ATOM 1402 O O . LYS A 1 175 ? -3.193 -5.382 -10.143 1.00 98.00 175 LYS A O 1
ATOM 1407 N N . PRO A 1 176 ? -1.172 -4.637 -10.848 1.00 97.81 176 PRO A N 1
ATOM 1408 C CA . PRO A 1 176 ? -1.183 -3.485 -9.959 1.00 97.81 176 PRO A CA 1
ATOM 1409 C C . PRO A 1 176 ? -2.270 -2.504 -10.420 1.00 97.81 176 PRO A C 1
ATOM 1411 O O . PRO A 1 176 ? -2.421 -2.246 -11.616 1.00 97.81 176 PRO A O 1
ATOM 1414 N N . VAL A 1 177 ? -3.055 -1.963 -9.486 1.00 97.00 177 VAL A N 1
ATOM 1415 C CA . VAL A 1 177 ? -4.196 -1.077 -9.811 1.00 97.00 177 VAL A CA 1
ATOM 1416 C C . VAL A 1 177 ? -3.938 0.397 -9.507 1.00 97.00 177 VAL A C 1
ATOM 1418 O O . VAL A 1 177 ? -4.752 1.254 -9.859 1.00 97.00 177 VAL A O 1
ATOM 1421 N N . VAL A 1 178 ? -2.829 0.696 -8.833 1.00 96.62 178 VAL A N 1
ATOM 1422 C CA . VAL A 1 178 ? -2.482 2.029 -8.344 1.00 96.62 178 VAL A CA 1
ATOM 1423 C C . VAL A 1 178 ? -0.967 2.173 -8.213 1.00 96.62 178 VAL A C 1
ATOM 1425 O O . VAL A 1 178 ? -0.278 1.231 -7.833 1.00 96.62 178 VAL A O 1
ATOM 1428 N N . GLU A 1 179 ? -0.484 3.380 -8.483 1.00 96.56 179 GLU A N 1
ATOM 1429 C CA . GLU A 1 179 ? 0.852 3.860 -8.135 1.00 96.56 179 GLU A CA 1
ATOM 1430 C C . GLU A 1 179 ? 0.693 4.947 -7.062 1.00 96.56 179 GLU A C 1
ATOM 1432 O O . GLU A 1 179 ? -0.226 5.769 -7.151 1.00 96.56 179 GLU A O 1
ATOM 1437 N N . GLN A 1 180 ? 1.558 4.952 -6.046 1.00 97.31 180 GLN A N 1
ATOM 1438 C CA . GLN A 1 180 ? 1.609 5.973 -4.995 1.00 97.31 180 GLN A CA 1
ATOM 1439 C C . GLN A 1 180 ? 2.914 6.790 -5.109 1.00 97.31 180 GLN A C 1
ATOM 1441 O O . GLN A 1 180 ? 3.894 6.468 -4.430 1.00 97.31 180 GLN A O 1
ATOM 1446 N N . PRO A 1 181 ? 2.931 7.835 -5.959 1.00 95.25 181 PRO A N 1
ATOM 1447 C CA . PRO A 1 181 ? 4.094 8.683 -6.188 1.00 95.25 181 PRO A CA 1
ATOM 1448 C C . PRO A 1 181 ? 4.069 9.946 -5.315 1.00 95.25 181 PRO A C 1
ATOM 1450 O O . PRO A 1 181 ? 3.009 10.433 -4.912 1.00 95.25 181 PRO A O 1
ATOM 1453 N N . GLN A 1 182 ? 5.231 10.560 -5.109 1.00 94.56 182 GLN A N 1
ATOM 1454 C CA . GLN A 1 182 ? 5.327 11.924 -4.604 1.00 94.56 182 GLN A CA 1
ATOM 1455 C C . GLN A 1 182 ? 4.753 12.920 -5.622 1.00 94.56 182 GLN A C 1
ATOM 1457 O O . GLN A 1 182 ? 5.140 12.937 -6.793 1.00 94.56 182 GLN A O 1
ATOM 1462 N N . TYR A 1 183 ? 3.869 13.805 -5.152 1.00 94.50 183 TYR A N 1
ATOM 1463 C CA . TYR A 1 183 ? 3.338 14.895 -5.963 1.00 94.50 183 TYR A CA 1
ATOM 1464 C C . TYR A 1 183 ? 3.069 16.151 -5.138 1.00 94.50 183 TYR A C 1
ATOM 1466 O O . TYR A 1 183 ? 2.379 16.110 -4.121 1.00 94.50 183 TYR A O 1
ATOM 1474 N N . ASN A 1 184 ? 3.633 17.275 -5.569 1.00 93.81 184 ASN A N 1
ATOM 1475 C CA . ASN A 1 184 ? 3.375 18.613 -5.034 1.00 93.81 184 ASN A CA 1
ATOM 1476 C C . ASN A 1 184 ? 3.851 19.664 -6.048 1.00 93.81 184 ASN A C 1
ATOM 1478 O O . ASN A 1 184 ? 4.431 19.320 -7.073 1.00 93.81 184 ASN A O 1
ATOM 1482 N N . LEU A 1 185 ? 3.656 20.954 -5.761 1.00 94.12 185 LEU A N 1
ATOM 1483 C CA . LEU A 1 185 ? 4.037 22.037 -6.678 1.00 94.12 185 LEU A CA 1
ATOM 1484 C C . LEU A 1 185 ? 5.527 22.033 -7.075 1.00 94.12 185 LEU A C 1
ATOM 1486 O O . LEU A 1 185 ? 5.851 22.507 -8.161 1.00 94.12 185 LEU A O 1
ATOM 1490 N N . PHE A 1 186 ? 6.411 21.470 -6.245 1.00 93.69 186 PHE A N 1
ATOM 1491 C CA . PHE A 1 186 ? 7.847 21.353 -6.522 1.00 93.69 186 PHE A CA 1
ATOM 1492 C C . PHE A 1 186 ? 8.248 20.004 -7.141 1.00 93.69 186 PHE A C 1
ATOM 1494 O O . PHE A 1 186 ? 9.324 19.896 -7.717 1.00 93.69 186 PHE A O 1
ATOM 1501 N N . HIS A 1 187 ? 7.395 18.979 -7.042 1.00 90.25 187 HIS A N 1
ATOM 1502 C CA . HIS A 1 187 ? 7.655 17.620 -7.526 1.00 90.25 187 HIS A CA 1
ATOM 1503 C C . HIS A 1 187 ? 6.475 17.162 -8.380 1.00 90.25 187 HIS A C 1
ATOM 1505 O O . HIS A 1 187 ? 5.504 16.607 -7.870 1.00 90.25 187 HIS A O 1
ATOM 1511 N N . ARG A 1 188 ? 6.543 17.449 -9.683 1.00 90.69 188 ARG A N 1
ATOM 1512 C CA . ARG A 1 188 ? 5.413 17.283 -10.614 1.00 90.69 188 ARG A CA 1
ATOM 1513 C C . ARG A 1 188 ? 5.643 16.214 -11.678 1.00 90.69 188 ARG A C 1
ATOM 1515 O O . ARG A 1 188 ? 4.706 15.540 -12.099 1.00 90.69 188 ARG A O 1
ATOM 1522 N N . THR A 1 189 ? 6.904 16.035 -12.062 1.00 86.62 189 THR A N 1
ATOM 1523 C CA . THR A 1 189 ? 7.330 15.282 -13.244 1.00 86.62 189 THR A CA 1
ATOM 1524 C C . THR A 1 189 ? 6.772 13.864 -13.296 1.00 86.62 189 THR A C 1
ATOM 1526 O O . THR A 1 189 ? 6.173 13.504 -14.300 1.00 86.62 189 THR A O 1
ATOM 1529 N N . ARG A 1 190 ? 6.897 13.069 -12.221 1.00 83.69 190 ARG A N 1
ATOM 1530 C CA . ARG A 1 190 ? 6.489 11.653 -12.233 1.00 83.69 190 ARG A CA 1
ATOM 1531 C C . ARG A 1 190 ? 4.994 11.486 -12.525 1.00 83.69 190 ARG A C 1
ATOM 1533 O O . ARG A 1 190 ? 4.632 10.693 -13.383 1.00 83.69 190 ARG A O 1
ATOM 1540 N N . VAL A 1 191 ? 4.126 12.242 -11.851 1.00 84.25 191 VAL A N 1
ATOM 1541 C CA . VAL A 1 191 ? 2.669 12.130 -12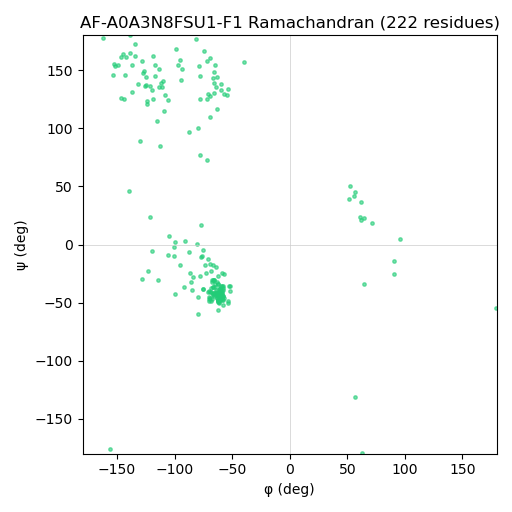.044 1.00 84.25 191 VAL A CA 1
ATOM 1542 C C . VAL A 1 191 ? 2.239 12.655 -13.405 1.00 84.25 191 VAL A C 1
ATOM 1544 O O . VAL A 1 191 ? 1.448 12.005 -14.088 1.00 84.25 191 VAL A O 1
ATOM 1547 N N . GLU A 1 192 ? 2.763 13.811 -13.811 1.00 83.94 192 GLU A N 1
ATOM 1548 C CA . GLU A 1 192 ? 2.385 14.433 -15.082 1.00 83.94 192 GLU A CA 1
ATOM 1549 C C . GLU A 1 192 ? 2.860 13.581 -16.272 1.00 83.94 192 GLU A C 1
ATOM 1551 O O . GLU A 1 192 ? 2.057 13.274 -17.153 1.00 83.94 192 GLU A O 1
ATOM 1556 N N . GLN A 1 193 ? 4.095 13.065 -16.227 1.00 74.94 193 GLN A N 1
ATOM 1557 C CA . GLN A 1 193 ? 4.636 12.180 -17.263 1.00 74.94 193 GLN A CA 1
ATOM 1558 C C . GLN A 1 193 ? 3.998 10.790 -17.272 1.00 74.94 193 GLN A C 1
ATOM 1560 O O . GLN A 1 193 ? 3.709 10.281 -18.348 1.00 74.94 193 GLN A O 1
ATOM 1565 N N . ILE A 1 194 ? 3.731 10.158 -16.119 1.00 68.56 194 ILE A N 1
ATOM 1566 C CA . ILE A 1 194 ? 2.988 8.882 -16.098 1.00 68.56 194 ILE A CA 1
ATOM 1567 C C . ILE A 1 194 ? 1.601 9.084 -16.716 1.00 68.56 194 ILE A C 1
ATOM 1569 O O . ILE A 1 194 ? 1.142 8.250 -17.497 1.00 68.56 194 ILE A O 1
ATOM 1573 N N . GLY A 1 195 ? 0.950 10.209 -16.412 1.00 64.56 195 GLY A N 1
ATOM 1574 C CA . GLY A 1 195 ? -0.324 10.575 -17.017 1.00 64.56 195 GLY A CA 1
ATOM 1575 C C . GLY A 1 195 ? -0.244 10.725 -18.539 1.00 64.56 195 GLY A C 1
ATOM 1576 O O . GLY A 1 195 ? -1.170 10.303 -19.233 1.00 64.56 195 GLY A O 1
ATOM 1577 N N . ASP A 1 196 ? 0.825 11.323 -19.064 1.00 67.44 196 ASP A N 1
ATOM 1578 C CA . ASP A 1 196 ? 1.070 11.440 -20.508 1.00 67.44 196 ASP A CA 1
ATOM 1579 C C . ASP A 1 196 ? 1.395 10.078 -21.151 1.00 67.44 196 ASP A C 1
ATOM 1581 O O . ASP A 1 196 ? 0.776 9.705 -22.149 1.00 67.44 196 ASP A O 1
ATOM 1585 N N . ASN A 1 197 ? 2.275 9.281 -20.540 1.00 64.25 197 ASN A N 1
ATOM 1586 C CA . ASN A 1 197 ? 2.695 7.968 -21.040 1.00 64.25 197 ASN A CA 1
ATOM 1587 C C . ASN A 1 197 ? 1.533 6.963 -21.079 1.00 64.25 197 ASN A C 1
ATOM 1589 O O . ASN A 1 197 ? 1.364 6.232 -22.055 1.00 64.25 197 ASN A O 1
ATOM 1593 N N . MET A 1 198 ? 0.677 6.952 -20.054 1.00 61.56 198 MET A N 1
ATOM 1594 C CA . MET A 1 198 ? -0.517 6.098 -20.031 1.00 61.56 198 MET A CA 1
ATOM 1595 C C . MET A 1 198 ? -1.524 6.492 -21.121 1.00 61.56 198 MET A C 1
ATOM 1597 O O . MET A 1 198 ? -2.130 5.620 -21.744 1.00 61.56 198 MET A O 1
ATOM 1601 N N . ARG A 1 199 ? -1.672 7.793 -21.411 1.00 66.19 199 ARG A N 1
ATOM 1602 C CA . ARG A 1 199 ? -2.486 8.271 -22.543 1.00 66.19 199 ARG A CA 1
ATOM 1603 C C . ARG A 1 199 ? -1.877 7.873 -23.886 1.00 66.19 199 ARG A C 1
ATOM 1605 O O . ARG A 1 199 ? -2.620 7.525 -24.802 1.00 66.19 199 ARG A O 1
ATOM 1612 N N . ALA A 1 200 ? -0.550 7.880 -24.001 1.00 61.19 200 ALA A N 1
ATOM 1613 C CA . ALA A 1 200 ? 0.143 7.445 -25.208 1.00 61.19 200 ALA A CA 1
ATOM 1614 C C . ALA A 1 200 ? -0.113 5.960 -25.525 1.00 61.19 200 ALA A C 1
ATOM 1616 O O . ALA A 1 200 ? -0.260 5.621 -26.695 1.00 61.19 200 ALA A O 1
ATOM 1617 N N . LEU A 1 201 ? -0.268 5.086 -24.523 1.00 61.88 201 LEU A N 1
ATOM 1618 C CA . LEU A 1 201 ? -0.621 3.671 -24.734 1.00 61.88 201 LEU A CA 1
ATOM 1619 C C . LEU A 1 201 ? -2.033 3.485 -25.311 1.00 61.88 201 LEU A C 1
ATOM 1621 O O . LEU A 1 201 ? -2.220 2.709 -26.250 1.00 61.88 201 LEU A O 1
ATOM 1625 N N . ASP A 1 202 ? -3.018 4.233 -24.804 1.00 63.53 202 ASP A N 1
ATOM 1626 C CA . ASP A 1 202 ? -4.383 4.218 -25.352 1.00 63.53 202 ASP A CA 1
ATOM 1627 C C . ASP A 1 202 ? -4.412 4.715 -26.817 1.00 63.53 202 ASP A C 1
ATOM 1629 O O . ASP A 1 202 ? -5.295 4.331 -27.591 1.00 63.53 202 ASP A O 1
ATOM 1633 N N . VAL A 1 203 ? -3.450 5.561 -27.212 1.00 63.59 203 VAL A N 1
ATOM 1634 C CA . VAL A 1 203 ? -3.243 6.004 -28.601 1.00 63.59 203 VAL A CA 1
ATOM 1635 C C . VAL A 1 203 ? -2.495 4.945 -29.414 1.00 63.59 203 VAL A C 1
ATOM 1637 O O . VAL A 1 203 ? -2.935 4.617 -30.513 1.00 63.59 203 VAL A O 1
ATOM 1640 N N . ALA A 1 204 ? -1.423 4.357 -28.876 1.00 64.25 204 ALA A N 1
ATOM 1641 C CA . ALA A 1 204 ? -0.609 3.331 -29.530 1.00 64.25 204 ALA A CA 1
ATOM 1642 C C . ALA A 1 204 ? -1.434 2.095 -29.925 1.00 64.25 204 ALA A C 1
ATOM 1644 O O . ALA A 1 204 ? -1.278 1.564 -31.026 1.00 64.25 204 ALA A O 1
ATOM 1645 N N . ALA A 1 205 ? -2.375 1.688 -29.067 1.00 65.31 205 ALA A N 1
ATOM 1646 C CA . ALA A 1 205 ? -3.315 0.600 -29.341 1.00 65.31 205 ALA A CA 1
ATOM 1647 C C . ALA A 1 205 ? -4.267 0.888 -30.521 1.00 65.31 205 ALA A C 1
ATOM 1649 O O . ALA A 1 205 ? -4.839 -0.039 -31.091 1.00 65.31 205 ALA A O 1
ATOM 1650 N N . LYS A 1 206 ? -4.438 2.160 -30.898 1.00 71.69 206 LYS A N 1
ATOM 1651 C CA . LYS A 1 206 ? -5.297 2.610 -32.006 1.00 71.69 206 LYS A CA 1
ATOM 1652 C C . LYS A 1 206 ? -4.515 2.916 -33.286 1.00 71.69 206 LYS A C 1
ATOM 1654 O O . LYS A 1 206 ? -5.128 3.272 -34.291 1.00 71.69 206 LYS A O 1
ATOM 1659 N N . LEU A 1 207 ? -3.184 2.798 -33.273 1.00 77.25 207 LEU A N 1
ATOM 1660 C CA . LEU A 1 207 ? -2.361 3.040 -34.458 1.00 77.25 207 LEU A CA 1
ATOM 1661 C C . LEU A 1 207 ? -2.535 1.902 -35.465 1.00 77.25 207 LEU A C 1
ATOM 1663 O O . LEU A 1 207 ? -2.304 0.731 -35.154 1.00 77.25 207 LEU A O 1
ATOM 1667 N N . THR A 1 208 ? -2.907 2.255 -36.694 1.00 81.75 208 THR A N 1
ATOM 1668 C CA . THR A 1 208 ? -2.980 1.303 -37.806 1.00 81.75 208 THR A CA 1
ATOM 1669 C C . THR A 1 208 ? -1.573 0.889 -38.254 1.00 81.75 208 THR A C 1
ATOM 1671 O O . THR A 1 208 ? -0.621 1.648 -38.043 1.00 81.75 208 THR A O 1
ATOM 1674 N N . PRO A 1 209 ? -1.414 -0.274 -38.916 1.00 82.81 209 PRO A N 1
ATOM 1675 C CA . PRO A 1 209 ? -0.117 -0.707 -39.445 1.00 82.81 209 PRO A CA 1
ATOM 1676 C C . PRO A 1 209 ? 0.567 0.355 -40.318 1.00 82.81 209 PRO A C 1
ATOM 1678 O O . PRO A 1 209 ? 1.753 0.607 -40.156 1.00 82.81 209 PRO A O 1
ATOM 1681 N N . ALA A 1 210 ? -0.199 1.065 -41.154 1.00 85.44 210 ALA A N 1
ATOM 1682 C CA . ALA A 1 210 ? 0.322 2.133 -42.007 1.00 85.44 210 ALA A CA 1
ATOM 1683 C C . ALA A 1 210 ? 0.866 3.337 -41.217 1.00 85.44 210 ALA A C 1
ATOM 1685 O O . ALA A 1 210 ? 1.827 3.973 -41.637 1.00 85.44 210 ALA A O 1
ATOM 1686 N N . VAL A 1 211 ? 0.264 3.673 -40.071 1.00 79.56 211 VAL A N 1
ATOM 1687 C CA . VAL A 1 211 ? 0.771 4.758 -39.218 1.00 79.56 211 VAL A CA 1
ATOM 1688 C C . VAL A 1 211 ? 2.020 4.310 -38.464 1.00 79.56 211 VAL A C 1
ATOM 1690 O O . VAL A 1 211 ? 2.953 5.096 -38.350 1.00 79.56 211 VAL A O 1
ATOM 1693 N N . LYS A 1 212 ? 2.069 3.055 -37.999 1.00 78.56 212 LYS A N 1
ATOM 1694 C CA . LYS A 1 212 ? 3.266 2.491 -37.354 1.00 78.56 212 LYS A CA 1
ATOM 1695 C C . LYS A 1 212 ? 4.462 2.485 -38.303 1.00 78.56 212 LYS A C 1
ATOM 1697 O O . LYS A 1 212 ? 5.501 3.019 -37.942 1.00 78.56 212 LYS A O 1
ATOM 1702 N N . GLN A 1 213 ? 4.261 2.022 -39.535 1.00 80.88 213 GLN A N 1
ATOM 1703 C CA . GLN A 1 213 ? 5.293 2.025 -40.569 1.00 80.88 213 GLN A CA 1
ATOM 1704 C C . GLN A 1 213 ? 5.816 3.441 -40.858 1.00 80.88 213 GLN A C 1
ATOM 1706 O O . GLN A 1 213 ? 7.017 3.659 -40.927 1.00 80.88 213 GLN A O 1
ATOM 1711 N N . ARG A 1 214 ? 4.931 4.443 -40.941 1.00 82.38 214 ARG A N 1
ATOM 1712 C CA . ARG A 1 214 ? 5.349 5.844 -41.131 1.00 82.38 214 ARG A CA 1
ATOM 1713 C C . ARG A 1 214 ? 6.122 6.417 -39.945 1.00 82.38 214 ARG A C 1
ATOM 1715 O O . ARG A 1 214 ? 6.926 7.322 -40.138 1.00 82.38 214 ARG A O 1
ATOM 1722 N N . ILE A 1 215 ? 5.837 5.958 -38.726 1.00 79.19 215 ILE A N 1
ATOM 1723 C CA . ILE A 1 215 ? 6.603 6.345 -37.537 1.00 79.19 215 ILE A CA 1
ATOM 1724 C C . ILE A 1 215 ? 7.989 5.703 -37.603 1.00 79.19 215 ILE A C 1
ATOM 1726 O O . ILE A 1 215 ? 8.969 6.413 -37.432 1.00 79.19 215 ILE A O 1
ATOM 1730 N N . GLU A 1 216 ? 8.083 4.410 -37.914 1.00 79.06 216 GLU A N 1
ATOM 1731 C CA . GLU A 1 216 ? 9.363 3.706 -38.096 1.00 79.06 216 GLU A CA 1
ATOM 1732 C C . GLU A 1 216 ? 10.226 4.377 -39.178 1.00 79.06 216 GLU A C 1
ATOM 1734 O O . GLU A 1 216 ? 11.388 4.690 -38.935 1.00 79.06 216 GLU A O 1
ATOM 1739 N N . GLU A 1 217 ? 9.636 4.721 -40.326 1.00 84.50 217 GLU A N 1
ATOM 1740 C CA . GLU A 1 217 ? 10.311 5.444 -41.414 1.00 84.50 217 GLU A CA 1
ATOM 1741 C C . GLU A 1 217 ? 10.767 6.861 -41.014 1.00 84.50 217 GLU A C 1
ATOM 1743 O O . GLU A 1 217 ? 11.777 7.349 -41.517 1.00 84.50 217 GLU A O 1
ATOM 1748 N N . ALA A 1 218 ? 10.029 7.541 -40.128 1.00 76.75 218 ALA A N 1
ATOM 1749 C CA . ALA A 1 218 ? 10.327 8.912 -39.710 1.00 76.75 218 ALA A CA 1
ATOM 1750 C C . ALA A 1 218 ? 11.330 8.999 -38.551 1.00 76.75 218 ALA A C 1
ATOM 1752 O O . ALA A 1 218 ? 12.066 9.981 -38.458 1.00 76.75 218 ALA A O 1
ATOM 1753 N N . VAL A 1 219 ? 11.327 8.015 -37.649 1.00 75.31 219 VAL A N 1
ATOM 1754 C CA . VAL A 1 219 ? 12.241 7.959 -36.500 1.00 75.31 219 VAL A CA 1
ATOM 1755 C C . VAL A 1 219 ? 13.580 7.332 -36.910 1.00 75.31 219 VAL A C 1
ATOM 1757 O O . VAL A 1 219 ? 14.609 7.707 -36.351 1.00 75.31 219 VAL A O 1
ATOM 1760 N N . GLY A 1 220 ? 13.581 6.462 -37.929 1.00 66.62 220 GLY A N 1
ATOM 1761 C CA . GLY A 1 220 ? 14.766 5.736 -38.390 1.00 66.62 220 GLY A CA 1
ATOM 1762 C C . GLY A 1 220 ? 15.345 4.802 -37.320 1.00 66.62 220 GLY A C 1
ATOM 1763 O O . GLY A 1 220 ? 14.836 4.728 -36.198 1.00 66.62 220 GLY A O 1
ATOM 1764 N N . ASP A 1 221 ? 16.439 4.110 -37.649 1.00 58.31 221 ASP A N 1
ATOM 1765 C CA . ASP A 1 221 ? 17.229 3.326 -36.687 1.00 58.31 221 ASP A CA 1
ATOM 1766 C C . ASP A 1 221 ? 17.997 4.270 -35.747 1.00 58.31 221 ASP A C 1
ATOM 1768 O O . ASP A 1 221 ? 19.206 4.452 -35.840 1.00 58.31 221 ASP A O 1
ATOM 1772 N N . ALA A 1 222 ? 17.295 4.924 -34.823 1.00 52.44 222 ALA A N 1
ATOM 1773 C CA . ALA A 1 222 ? 17.910 5.772 -33.799 1.00 52.44 222 ALA A CA 1
ATOM 1774 C C . ALA A 1 222 ? 18.546 4.963 -32.640 1.00 52.44 222 ALA A C 1
ATOM 1776 O O . ALA A 1 222 ? 18.799 5.517 -31.570 1.00 52.44 222 ALA A O 1
ATOM 1777 N N . TYR A 1 223 ? 18.788 3.662 -32.841 1.00 43.25 223 TYR A N 1
ATOM 1778 C CA . TYR A 1 223 ? 19.371 2.731 -31.869 1.00 43.25 223 TYR A CA 1
ATOM 1779 C C . TYR A 1 223 ? 20.386 1.762 -32.513 1.00 43.25 223 TYR A C 1
ATOM 1781 O O . TYR A 1 223 ? 20.359 0.564 -32.227 1.00 43.25 223 TYR A O 1
ATOM 1789 N N . GLU A 1 224 ? 21.293 2.274 -33.351 1.00 39.78 224 GLU A N 1
ATOM 1790 C CA . GLU A 1 224 ? 22.626 1.666 -33.544 1.00 39.78 224 GLU A CA 1
ATOM 1791 C C . GLU A 1 224 ? 23.698 2.452 -32.780 1.00 39.78 224 GLU A C 1
ATOM 1793 O O . GLU A 1 224 ? 23.710 3.703 -32.874 1.00 39.78 224 GLU A O 1
#

Foldseek 3Di:
DDWDDLFPDPDIFDPDEAEQAPPFLNPDALVRLLVVVVVCVVVPGAEYEEECPRNLNRSLLSQLSSCVVVVDDPVRHAYEYEDQAASDPDPLGGRDLALVNLVVSLVSSCVSSVHQAGQEYEHQADRPVDDLLRNLVSQQVCCVVVRYVAYAYEHDALVSLVVSQVSCVVVVGGHHRHYHYDDDPVDHCRVVVSVVVVVVVVVVVVDDPVNVVVVCVVVDCPPD

Sequence (224 aa):
MRYRRLGRSGLQISELSLGSWVTYGNQVDQRVARECLAAARDAGVNFFDNAEVYAGGKSEEIMGQALKSLGWPRISYLVSTKFFWGLAEAPNQYHTLNRKYLLNAIDGSLRRLQLDHVDLVYCHRPDPNTPIEETVWAMSDMIVRGKALYWGTSEWSADEIRAACEIADRHHLHKPVVEQPQYNLFHRTRVEQIGDNMRALDVAAKLTPAVKQRIEEAVGDAYE

Secondary structure (DSSP, 8-state):
--EEE-TTSS-EEESS-EE-TTTBTTTB-HHHHHHHHHHHHHTT--EEE--TTGGGGHHHHHHHHHHHHHT--GGG-EEEEEESS-SS-STTTSS---HHHHHHHHHHHHHHHT-S-EEEEEESS--TTS-HHHHHHHHHHHHHTTSEEEEEESS--HHHHHHHHHHHHHTTPPPP--B----BTTB-HHHHHHHHHHHHHHHHTT--HHHHHHHHHHH--TT-

Nearest PDB structures (foldseek):
  3eb3-assembly1_A  TM=9.900E-01  e=3.434E-25  Rattus norvegicus
  3eb4-assembly1_A  TM=9.917E-01  e=6.900E-25  Rattus norvegicus
  3n6q-assembly3_H-2  TM=9.389E-01  e=1.499E-18  Escherichia coli DH5[alpha]
  3n6q-assembly3_E-2  TM=9.372E-01  e=2.957E-17  Escherichia coli DH5[alpha]
  8jwl-assembly1_A  TM=9.301E-01  e=4.246E-16  Streptomyces xinghaiensis

Mean predicted aligned error: 6.73 Å

Solvent-accessible surface area (backbone atoms only — not comparable to full-atom values): 12157 Å² total; per-residue (Å²): 110,58,72,41,58,47,67,91,49,92,52,71,36,31,81,54,64,52,68,40,74,80,38,31,61,74,77,32,56,51,67,57,49,32,51,53,52,47,55,41,40,76,59,46,36,32,34,38,40,49,33,49,43,36,61,69,35,40,24,35,35,38,50,19,54,22,52,62,73,66,64,64,63,72,89,73,51,39,39,36,37,29,47,27,56,37,86,46,94,46,92,74,38,38,76,44,48,40,47,72,32,49,66,50,48,54,58,52,46,30,61,37,31,70,41,83,50,35,47,32,39,27,38,52,47,73,41,95,88,37,61,62,64,51,33,43,52,41,57,28,48,36,35,77,71,54,43,21,72,44,38,26,39,14,70,58,52,70,65,59,54,48,50,41,41,52,49,16,62,77,69,75,46,63,53,65,51,48,74,56,64,79,74,48,100,89,42,48,63,67,60,57,49,46,56,50,53,56,52,49,49,68,47,58,77,66,56,49,72,71,56,51,50,53,47,52,70,70,63,52,87,82,82,123